Protein AF-A0A6N9U5Z9-F1 (afdb_monomer_lite)

Secondary structure (DSSP, 8-state):
----------PPPPPPP-------------------------------------SSSHHHHHHHHHHHHHHHHHHHHHHHHHS--S--------------------HHHHHHHHHHHHHHHHHHHHHHHHHHHHHHHHGGGGHHHHHHHHHHHHHHHHHHHHHHHHHHH--S-HHHHHHHHHHHHHHHHHHHHHHHHHHHHHHHHHHHHHHHHHHHHHHHHHHHHHHHHHHHHHHHHHHHHHHS-HHHHGGGTTHHHHHHHHHHHHHHHHHHHHHHHHTT-HHHHHHHHHHHHHHHHHHHHHHHHHHHHHHHHHHHHHHHHHHHHHHHHHHHHHHHHT-

Structure (mmCIF, N/CA/C/O backbone):
data_AF-A0A6N9U5Z9-F1
#
_entry.id   AF-A0A6N9U5Z9-F1
#
loop_
_atom_site.group_PDB
_atom_site.id
_atom_site.type_symbol
_atom_site.label_atom_id
_atom_site.label_alt_id
_atom_site.label_comp_id
_atom_site.label_asym_id
_atom_site.label_entity_id
_atom_site.label_seq_id
_atom_site.pdbx_PDB_ins_code
_atom_site.Cartn_x
_atom_site.Cartn_y
_atom_site.Cartn_z
_atom_site.occupancy
_atom_site.B_iso_or_equiv
_atom_site.auth_seq_id
_atom_site.auth_comp_id
_atom_site.auth_asym_id
_atom_site.auth_atom_id
_atom_site.pdbx_PDB_model_num
ATOM 1 N N . MET A 1 1 ? 6.124 -75.218 -9.557 1.00 46.66 1 MET A N 1
ATOM 2 C CA . MET A 1 1 ? 7.128 -74.641 -10.472 1.00 46.66 1 MET A CA 1
ATOM 3 C C . MET A 1 1 ? 6.432 -74.490 -11.809 1.00 46.66 1 MET A C 1
ATOM 5 O O . MET A 1 1 ? 6.328 -75.447 -12.561 1.00 46.66 1 MET A O 1
ATOM 9 N N . THR A 1 2 ? 5.800 -73.334 -11.999 1.00 44.88 2 THR A N 1
ATOM 10 C CA . THR A 1 2 ? 4.863 -73.069 -13.096 1.00 44.88 2 THR A CA 1
ATOM 11 C C . THR A 1 2 ? 4.788 -71.552 -13.257 1.00 44.88 2 THR A C 1
ATOM 13 O O . THR A 1 2 ? 4.477 -70.852 -12.295 1.00 44.88 2 THR A O 1
ATOM 16 N N . ALA A 1 3 ? 5.158 -71.054 -14.439 1.00 52.56 3 ALA A N 1
ATOM 17 C CA . ALA A 1 3 ? 5.064 -69.644 -14.821 1.00 52.56 3 ALA A CA 1
ATOM 18 C C . ALA A 1 3 ? 3.602 -69.160 -14.813 1.00 52.56 3 ALA A C 1
ATOM 20 O O . ALA A 1 3 ? 2.691 -69.989 -14.906 1.00 52.56 3 ALA A O 1
ATOM 21 N N . PRO A 1 4 ? 3.363 -67.835 -14.787 1.00 58.16 4 PRO A N 1
ATOM 22 C CA . PRO A 1 4 ? 2.794 -67.284 -16.020 1.00 58.16 4 PRO A CA 1
ATOM 23 C C . PRO A 1 4 ? 3.145 -65.823 -16.375 1.00 58.16 4 PRO A C 1
ATOM 25 O O . PRO A 1 4 ? 3.312 -64.950 -15.529 1.00 58.16 4 PRO A O 1
ATOM 28 N N . ALA A 1 5 ? 3.086 -65.607 -17.692 1.00 53.03 5 ALA A N 1
ATOM 29 C CA . ALA A 1 5 ? 2.453 -64.492 -18.401 1.00 53.03 5 ALA A CA 1
ATOM 30 C C . ALA A 1 5 ? 3.062 -63.080 -18.310 1.00 53.03 5 ALA A C 1
ATOM 32 O O . ALA A 1 5 ? 2.687 -62.234 -17.499 1.00 53.03 5 ALA A O 1
ATOM 33 N N . SER A 1 6 ? 3.878 -62.804 -19.327 1.00 46.66 6 SER A N 1
ATOM 34 C CA . SER A 1 6 ? 4.106 -61.496 -19.936 1.00 46.66 6 SER A CA 1
ATOM 35 C C . SER A 1 6 ? 2.790 -60.783 -20.281 1.00 46.66 6 SER A C 1
ATOM 37 O O . SER A 1 6 ? 1.993 -61.288 -21.074 1.00 46.66 6 SER A O 1
ATOM 39 N N . ARG A 1 7 ? 2.589 -59.579 -19.734 1.00 55.38 7 ARG A N 1
ATOM 40 C CA . ARG A 1 7 ? 1.611 -58.608 -20.241 1.00 55.38 7 ARG A CA 1
ATOM 41 C C . ARG A 1 7 ? 2.340 -57.454 -20.910 1.00 55.38 7 ARG A C 1
ATOM 43 O O . ARG A 1 7 ? 2.992 -56.644 -20.257 1.00 55.38 7 ARG A O 1
ATOM 50 N N . ASP A 1 8 ? 2.177 -57.447 -22.220 1.00 46.22 8 ASP A N 1
ATOM 51 C CA . ASP A 1 8 ? 2.524 -56.411 -23.173 1.00 46.22 8 ASP A CA 1
ATOM 52 C C . ASP A 1 8 ? 1.788 -55.105 -22.814 1.00 46.22 8 ASP A C 1
ATOM 54 O O . ASP A 1 8 ? 0.556 -55.064 -22.746 1.00 46.22 8 ASP A O 1
ATOM 58 N N . ARG A 1 9 ? 2.542 -54.050 -22.490 1.00 51.47 9 ARG A N 1
ATOM 59 C CA . ARG A 1 9 ? 2.017 -52.703 -22.227 1.00 51.47 9 ARG A CA 1
ATOM 60 C C . ARG A 1 9 ? 2.314 -51.849 -23.452 1.00 51.47 9 ARG A C 1
ATOM 62 O O . ARG A 1 9 ? 3.331 -51.169 -23.528 1.00 51.47 9 ARG A O 1
ATOM 69 N N . SER A 1 10 ? 1.397 -51.888 -24.411 1.00 52.50 10 SER A N 1
ATOM 70 C CA . SER A 1 10 ? 1.378 -50.991 -25.560 1.00 52.50 10 SER A CA 1
ATOM 71 C C . SER A 1 10 ? 1.199 -49.538 -25.101 1.00 52.50 10 SER A C 1
ATOM 73 O O . SER A 1 10 ? 0.130 -49.156 -24.615 1.00 52.50 10 SER A O 1
ATOM 75 N N . CYS A 1 11 ? 2.244 -48.729 -25.274 1.00 41.69 11 CYS A N 1
ATOM 76 C CA . CYS A 1 11 ? 2.203 -47.274 -25.184 1.00 41.69 11 CYS A CA 1
ATOM 77 C C . CYS A 1 11 ? 1.272 -46.705 -26.268 1.00 41.69 11 CYS A C 1
ATOM 79 O O . CYS A 1 11 ? 1.546 -46.841 -27.458 1.00 41.69 11 CYS A O 1
ATOM 81 N N . ARG A 1 12 ? 0.188 -46.033 -25.866 1.00 51.12 12 ARG A N 1
ATOM 82 C CA . ARG A 1 12 ? -0.538 -45.081 -26.722 1.00 51.12 12 ARG A CA 1
ATOM 83 C C . ARG A 1 12 ? -0.105 -43.662 -26.335 1.00 51.12 12 ARG A C 1
ATOM 85 O O . ARG A 1 12 ? -0.169 -43.351 -25.147 1.00 51.12 12 ARG A O 1
ATOM 92 N N . PRO A 1 13 ? 0.309 -42.799 -27.277 1.00 48.59 13 PRO A N 1
ATOM 93 C CA . PRO A 1 13 ? 0.580 -41.401 -26.972 1.00 48.59 13 PRO A CA 1
ATOM 94 C C . PRO A 1 13 ? -0.733 -40.632 -26.768 1.00 48.59 13 PRO A C 1
ATOM 96 O O . PRO A 1 13 ? -1.631 -40.669 -27.610 1.00 48.59 13 PRO A O 1
ATOM 99 N N . SER A 1 14 ? -0.836 -39.938 -25.635 1.00 44.06 14 SER A N 1
ATOM 100 C CA . SER A 1 14 ? -1.903 -38.991 -25.328 1.00 44.06 14 SER A CA 1
ATOM 101 C C . SER A 1 14 ? -1.724 -37.714 -26.147 1.00 44.06 14 SER A C 1
ATOM 103 O O . SER A 1 14 ? -0.709 -37.027 -26.061 1.00 44.06 14 SER A O 1
ATOM 105 N N . THR A 1 15 ? -2.730 -37.387 -26.946 1.00 48.03 15 THR A N 1
ATOM 106 C CA . THR A 1 15 ? -2.863 -36.104 -27.639 1.00 48.03 15 THR A CA 1
ATOM 107 C C . THR A 1 15 ? -3.312 -35.044 -26.623 1.00 48.03 15 THR A C 1
ATOM 109 O O . THR A 1 15 ? -4.360 -35.242 -26.006 1.00 48.03 15 THR A O 1
ATOM 112 N N . PRO A 1 16 ? -2.596 -33.927 -26.407 1.00 44.81 16 PRO A N 1
ATOM 113 C CA . PRO A 1 16 ? -3.146 -32.825 -25.627 1.00 44.81 16 PRO A CA 1
ATOM 114 C C . PRO A 1 16 ? -4.132 -32.022 -26.486 1.00 44.81 16 PRO A C 1
ATOM 116 O O . PRO A 1 16 ? -3.789 -31.496 -27.546 1.00 44.81 16 PRO A O 1
ATOM 119 N N . GLY A 1 17 ? -5.382 -31.962 -26.024 1.00 35.72 17 GLY A N 1
ATOM 120 C CA . GLY A 1 17 ? -6.454 -31.188 -26.635 1.00 35.72 17 GLY A CA 1
ATOM 121 C C . GLY A 1 17 ? -6.167 -29.686 -26.610 1.00 35.72 17 GLY A C 1
ATOM 122 O O . GLY A 1 17 ? -5.897 -29.106 -25.560 1.00 35.72 17 GLY A O 1
ATOM 123 N N . ARG A 1 18 ? -6.267 -29.060 -27.787 1.00 36.62 18 ARG A N 1
ATOM 124 C CA . ARG A 1 18 ? -6.400 -27.609 -27.971 1.00 36.62 18 ARG A CA 1
ATOM 125 C C . ARG A 1 18 ? -7.720 -27.157 -27.344 1.00 36.62 18 ARG A C 1
ATOM 127 O O . ARG A 1 18 ? -8.774 -27.365 -27.938 1.00 36.62 18 ARG A O 1
ATOM 134 N N . PHE A 1 19 ? -7.663 -26.506 -26.188 1.00 36.91 19 PHE A N 1
ATOM 135 C CA . PHE A 1 19 ? -8.755 -25.655 -25.721 1.00 36.91 19 PHE A CA 1
ATOM 136 C C . PHE A 1 19 ? -8.623 -24.287 -26.395 1.00 36.91 19 PHE A C 1
ATOM 138 O O . PHE A 1 19 ? -7.823 -23.446 -25.997 1.00 36.91 19 PHE A O 1
ATOM 145 N N . LEU A 1 20 ? -9.391 -24.099 -27.468 1.00 40.88 20 LEU A N 1
ATOM 146 C CA . LEU A 1 20 ? -9.731 -22.787 -28.005 1.00 40.88 20 LEU A CA 1
ATOM 147 C C . LEU A 1 20 ? -10.846 -22.205 -27.133 1.00 40.88 20 LEU A C 1
ATOM 149 O O . LEU A 1 20 ? -11.992 -22.632 -27.239 1.00 40.88 20 LEU A O 1
ATOM 153 N N . LEU A 1 21 ? -10.513 -21.234 -26.289 1.00 37.53 21 LEU A N 1
ATOM 154 C CA . LEU A 1 21 ? -11.476 -20.309 -25.695 1.00 37.53 21 LEU A CA 1
ATOM 155 C C . LEU A 1 21 ? -10.914 -18.895 -25.847 1.00 37.53 21 LEU A C 1
ATOM 157 O O . LEU A 1 21 ? -10.238 -18.376 -24.968 1.00 37.53 21 LEU A O 1
ATOM 161 N N . ALA A 1 22 ? -11.175 -18.302 -27.007 1.00 36.25 22 ALA A N 1
ATOM 162 C CA . ALA A 1 22 ? -11.091 -16.866 -27.221 1.00 36.25 22 ALA A CA 1
ATOM 163 C C . ALA A 1 22 ? -12.434 -16.440 -27.819 1.00 36.25 22 ALA A C 1
ATOM 165 O O . ALA A 1 22 ? -12.701 -16.643 -29.001 1.00 36.25 22 ALA A O 1
ATOM 166 N N . GLY A 1 23 ? -13.305 -15.928 -26.956 1.00 33.38 23 GLY A N 1
ATOM 167 C CA . GLY A 1 23 ? -14.536 -15.239 -27.315 1.00 33.38 23 GLY A CA 1
ATOM 168 C C . GLY A 1 23 ? -14.696 -14.056 -26.356 1.00 33.38 23 GLY A C 1
ATOM 169 O O . GLY A 1 23 ? -14.460 -14.239 -25.160 1.00 33.38 23 GLY A O 1
ATOM 170 N N . PRO A 1 24 ? -15.025 -12.851 -26.848 1.00 38.78 24 PRO A N 1
ATOM 171 C CA . PRO A 1 24 ? -15.070 -11.646 -26.032 1.00 38.78 24 PRO A CA 1
ATOM 172 C C . PRO A 1 24 ? -16.269 -11.721 -25.085 1.00 38.78 24 PRO A C 1
ATOM 174 O O . PRO A 1 24 ? -17.413 -11.847 -25.523 1.00 38.78 24 PRO A O 1
ATOM 177 N N . VAL A 1 25 ? -16.018 -11.654 -23.778 1.00 41.53 25 VAL A N 1
ATOM 178 C CA . VAL A 1 25 ? -17.091 -11.484 -22.796 1.00 41.53 25 VAL A CA 1
ATOM 179 C C . VAL A 1 25 ? -17.522 -10.024 -22.876 1.00 41.53 25 VAL A C 1
ATOM 181 O O . VAL A 1 25 ? -16.798 -9.124 -22.464 1.00 41.53 25 VAL A O 1
ATOM 184 N N . ALA A 1 26 ? -18.679 -9.790 -23.489 1.00 43.56 26 ALA A N 1
ATOM 185 C CA . ALA A 1 26 ? -19.322 -8.488 -23.547 1.00 43.56 26 ALA A CA 1
ATOM 186 C C . ALA A 1 26 ? -19.671 -8.025 -22.121 1.00 43.56 26 ALA A C 1
ATOM 188 O O . ALA A 1 26 ? -20.564 -8.576 -21.476 1.00 43.56 26 ALA A O 1
ATOM 189 N N . TRP A 1 27 ? -18.950 -7.019 -21.628 1.00 42.25 27 TRP A N 1
ATOM 190 C CA . TRP A 1 27 ? -19.201 -6.379 -20.341 1.00 42.25 27 TRP A CA 1
ATOM 191 C C . TRP A 1 27 ? -20.375 -5.405 -20.482 1.00 42.25 27 TRP A C 1
ATOM 193 O O . TRP A 1 27 ? -20.253 -4.341 -21.086 1.00 42.25 27 TRP A O 1
ATOM 203 N N . TYR A 1 28 ? -21.537 -5.786 -19.952 1.00 40.78 28 TYR A N 1
ATOM 204 C CA . TYR A 1 28 ? -22.678 -4.884 -19.824 1.00 40.78 28 TYR A CA 1
ATOM 205 C C . TYR A 1 28 ? -22.334 -3.728 -18.878 1.00 40.78 28 TYR A C 1
ATOM 207 O O . TYR A 1 28 ? -21.859 -3.941 -17.762 1.00 40.78 28 TYR A O 1
ATOM 215 N N . GLY A 1 29 ? -22.608 -2.505 -19.335 1.00 43.00 29 GLY A N 1
ATOM 216 C CA . GLY A 1 29 ? -22.463 -1.287 -18.552 1.00 43.00 29 GLY A CA 1
ATOM 217 C C . GLY A 1 29 ? -23.351 -1.304 -17.310 1.00 43.00 29 GLY A C 1
ATOM 218 O O . GLY A 1 29 ? -24.564 -1.495 -17.401 1.00 43.00 29 GLY A O 1
ATOM 219 N N . LEU A 1 30 ? -22.744 -1.066 -16.149 1.00 45.72 30 LEU A N 1
ATOM 220 C CA . LEU A 1 30 ? -23.475 -0.776 -14.926 1.00 45.72 30 LEU A CA 1
ATOM 221 C C . LEU A 1 30 ? -23.651 0.744 -14.829 1.00 45.72 30 LEU A C 1
ATOM 223 O O . LEU A 1 30 ? -22.734 1.473 -14.455 1.00 45.72 30 LEU A O 1
ATOM 227 N N . ALA A 1 31 ? -24.833 1.224 -15.210 1.00 38.38 31 ALA A N 1
ATOM 228 C CA . ALA A 1 31 ? -25.226 2.609 -15.000 1.00 38.38 31 ALA A CA 1
ATOM 229 C C . ALA A 1 31 ? -25.470 2.843 -13.501 1.00 38.38 31 ALA A C 1
ATOM 231 O O . ALA A 1 31 ? -26.441 2.344 -12.934 1.00 38.38 31 ALA A O 1
ATOM 232 N N . LEU A 1 32 ? -24.598 3.618 -12.854 1.00 39.94 32 LEU A N 1
ATOM 233 C CA . LEU A 1 32 ? -24.909 4.253 -11.575 1.00 39.94 32 LEU A CA 1
ATOM 234 C C . LEU A 1 32 ? -25.956 5.341 -11.841 1.00 39.94 32 LEU A C 1
ATOM 236 O O . LEU A 1 32 ? -25.641 6.425 -12.322 1.00 39.94 32 LEU A O 1
ATOM 240 N N . SER A 1 33 ? -27.221 5.030 -11.571 1.00 35.19 33 SER A N 1
ATOM 241 C CA . SER A 1 33 ? -28.320 5.991 -11.617 1.00 35.19 33 SER A CA 1
ATOM 242 C C . SER A 1 33 ? -28.212 6.969 -10.443 1.00 35.19 33 SER A C 1
ATOM 244 O O . SER A 1 33 ? -28.506 6.610 -9.303 1.00 35.19 33 SER A O 1
ATOM 246 N N . THR A 1 34 ? -27.810 8.210 -10.715 1.00 37.50 34 THR A N 1
ATOM 247 C CA . THR A 1 34 ? -27.875 9.334 -9.774 1.00 37.50 34 THR A CA 1
ATOM 248 C C . THR A 1 34 ? -29.282 9.934 -9.779 1.00 37.50 34 THR A C 1
ATOM 250 O O . THR A 1 34 ? -29.652 10.704 -10.662 1.00 37.50 34 THR A O 1
ATOM 253 N N . ALA A 1 35 ? -30.097 9.594 -8.781 1.00 34.03 35 ALA A N 1
ATOM 254 C CA . ALA A 1 35 ? -31.345 10.306 -8.520 1.00 34.03 35 ALA A CA 1
ATOM 255 C C . ALA A 1 35 ? -31.051 11.533 -7.638 1.00 34.03 35 ALA A C 1
ATOM 257 O O . ALA A 1 35 ? -30.969 11.421 -6.419 1.00 34.03 35 ALA A O 1
ATOM 258 N N . TYR A 1 36 ? -30.872 12.705 -8.255 1.00 35.44 36 TYR A N 1
ATOM 259 C CA . TYR A 1 36 ? -30.846 13.994 -7.557 1.00 35.44 36 TYR A CA 1
ATOM 260 C C . TYR A 1 36 ? -32.228 14.649 -7.686 1.00 35.44 36 TYR A C 1
ATOM 262 O O . TYR A 1 36 ? -32.632 15.051 -8.776 1.00 35.44 36 TYR A O 1
ATOM 270 N N . GLY A 1 37 ? -32.972 14.725 -6.582 1.00 31.75 37 GLY A N 1
ATOM 271 C CA . GLY A 1 37 ? -34.275 15.385 -6.501 1.00 31.75 37 GLY A CA 1
ATOM 272 C C . GLY A 1 37 ? -34.279 16.412 -5.375 1.00 31.75 37 GLY A C 1
ATOM 273 O O . GLY A 1 37 ? -34.344 16.051 -4.206 1.00 31.75 37 GLY A O 1
ATOM 274 N N . ALA A 1 38 ? -34.198 17.691 -5.735 1.00 35.47 38 ALA A N 1
ATOM 275 C CA . ALA A 1 38 ? -34.237 18.824 -4.818 1.00 35.47 38 ALA A CA 1
ATOM 276 C C . ALA A 1 38 ? -35.663 19.136 -4.322 1.00 35.47 38 ALA A C 1
ATOM 278 O O . AL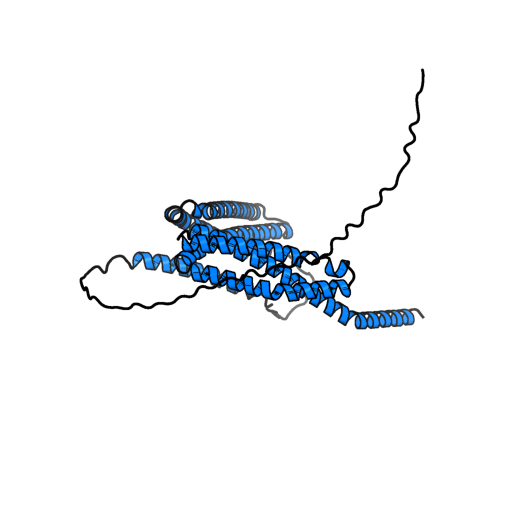A A 1 38 ? -36.598 19.165 -5.126 1.00 35.47 38 ALA A O 1
ATOM 279 N N . ARG A 1 39 ? -35.812 19.531 -3.046 1.00 28.84 39 ARG A N 1
ATOM 280 C CA . ARG A 1 39 ? -36.745 20.610 -2.669 1.00 28.84 39 ARG A CA 1
ATOM 281 C C . ARG A 1 39 ? -36.382 21.284 -1.342 1.00 28.84 39 ARG A C 1
ATOM 283 O O . ARG A 1 39 ? -36.054 20.627 -0.363 1.00 28.84 39 ARG A O 1
ATOM 290 N N . ALA A 1 40 ? -36.468 22.610 -1.382 1.00 34.94 40 ALA A N 1
ATOM 291 C CA . ALA A 1 40 ? -36.202 23.583 -0.333 1.00 34.94 40 ALA A CA 1
ATOM 292 C C . ALA A 1 40 ? -37.282 23.649 0.762 1.00 34.94 40 ALA A C 1
ATOM 294 O O . ALA A 1 40 ? -38.452 23.358 0.503 1.00 34.94 40 ALA A O 1
ATOM 295 N N . GLY A 1 41 ? -36.884 24.155 1.932 1.00 29.83 41 GLY A N 1
ATOM 296 C CA . GLY A 1 41 ? -37.766 24.645 2.990 1.00 29.83 41 GLY A CA 1
ATOM 297 C C . GLY A 1 41 ? -36.970 25.320 4.112 1.00 29.83 41 GLY A C 1
ATOM 298 O O . GLY A 1 41 ? -36.427 24.635 4.968 1.00 29.83 41 GLY A O 1
ATOM 299 N N . ASP A 1 42 ? -36.898 26.651 4.072 1.00 34.19 42 ASP A N 1
ATOM 300 C CA . ASP A 1 42 ? -36.570 27.534 5.205 1.00 34.19 42 ASP A CA 1
ATOM 301 C C . ASP A 1 42 ? -37.835 27.688 6.084 1.00 34.19 42 ASP A C 1
ATOM 303 O O . ASP A 1 42 ? -38.943 27.648 5.526 1.00 34.19 42 ASP A O 1
ATOM 307 N N . PRO A 1 43 ? -37.731 27.784 7.426 1.00 37.41 43 PRO A N 1
ATOM 308 C CA . PRO A 1 43 ? -37.709 29.116 8.055 1.00 37.41 43 PRO A CA 1
ATOM 309 C C . PRO A 1 43 ? -36.854 29.218 9.347 1.00 37.41 43 PRO A C 1
ATOM 311 O O . PRO A 1 43 ? -36.832 28.307 10.175 1.00 37.41 43 PRO A O 1
ATOM 314 N N . GLY A 1 44 ? -36.230 30.378 9.590 1.00 29.56 44 GLY A N 1
ATOM 315 C CA . GLY A 1 44 ? -35.752 30.800 10.927 1.00 29.56 44 GLY A CA 1
ATOM 316 C C . GLY A 1 44 ? -36.850 31.463 11.787 1.00 29.56 44 GLY A C 1
ATOM 317 O O . GLY A 1 44 ? -38.020 31.436 11.404 1.00 29.56 44 GLY A O 1
ATOM 318 N N . PRO A 1 45 ? -36.510 32.208 12.862 1.00 49.94 45 PRO A N 1
ATOM 319 C CA . PRO A 1 45 ? -35.547 31.947 13.939 1.00 49.94 45 PRO A CA 1
ATOM 320 C C . PRO A 1 45 ? -36.249 31.922 15.327 1.00 49.94 45 PRO A C 1
ATOM 322 O O . PRO A 1 45 ? -37.376 32.393 15.472 1.00 49.94 45 PRO A O 1
ATOM 325 N N . ALA A 1 46 ? -35.580 31.432 16.378 1.00 33.72 46 ALA A N 1
ATOM 326 C CA . ALA A 1 46 ? -36.020 31.648 17.761 1.00 33.72 46 ALA A CA 1
ATOM 327 C C . ALA A 1 46 ? -34.823 31.861 18.697 1.00 33.72 46 ALA A C 1
ATOM 329 O O . ALA A 1 46 ? -33.980 30.979 18.865 1.00 33.72 46 ALA A O 1
ATOM 330 N N . ASP A 1 47 ? -34.786 33.054 19.289 1.00 34.97 47 ASP A N 1
ATOM 331 C CA . ASP A 1 47 ? -33.893 33.464 20.367 1.00 34.97 47 ASP A CA 1
ATOM 332 C C . ASP A 1 47 ? -34.218 32.739 21.681 1.00 34.97 47 ASP A C 1
ATOM 334 O O . ASP A 1 47 ? -35.380 32.539 22.039 1.00 34.97 47 ASP A O 1
ATOM 338 N N . GLY A 1 48 ? -33.171 32.425 22.444 1.00 30.73 48 GLY A N 1
ATOM 339 C CA . GLY A 1 48 ? -33.263 31.870 23.792 1.00 30.73 48 GLY A CA 1
ATOM 340 C C . GLY A 1 48 ? -31.945 32.015 24.548 1.00 30.73 48 GLY A C 1
ATOM 341 O O . GLY A 1 48 ? -31.147 31.087 24.612 1.00 30.73 48 GLY A O 1
ATOM 342 N N . SER A 1 49 ? -31.715 33.203 25.106 1.00 30.44 49 SER A N 1
ATOM 343 C CA . SER A 1 49 ? -30.625 33.528 26.036 1.00 30.44 49 SER A CA 1
ATOM 344 C C . SER A 1 49 ? -30.962 33.080 27.461 1.00 30.44 49 SER A C 1
ATOM 346 O O . SER A 1 49 ? -31.953 33.576 27.986 1.00 30.44 49 SER A O 1
ATOM 348 N N . VAL A 1 50 ? -30.107 32.254 28.086 1.00 29.16 50 VAL A N 1
ATOM 349 C CA . VAL A 1 50 ? -29.672 32.208 29.516 1.00 29.16 50 VAL A CA 1
ATOM 350 C C . VAL A 1 50 ? -28.843 30.918 29.704 1.00 29.16 50 VAL A C 1
ATOM 352 O O . VAL A 1 50 ? -29.250 29.876 29.218 1.00 29.16 50 VAL A O 1
ATOM 355 N N . GLY A 1 51 ? -27.697 30.811 30.376 1.00 25.72 51 GLY A N 1
ATOM 356 C CA . GLY A 1 51 ? -26.834 31.705 31.139 1.00 25.72 51 GLY A CA 1
ATOM 357 C C . GLY A 1 51 ? -25.842 30.828 31.940 1.00 25.72 51 GLY A C 1
ATOM 358 O O . GLY A 1 51 ? -26.257 29.822 32.500 1.00 25.72 51 GLY A O 1
ATOM 359 N N . GLY A 1 52 ? -24.558 31.211 31.987 1.00 30.11 52 GLY A N 1
ATOM 360 C CA . GLY A 1 52 ? -23.604 30.892 33.069 1.00 30.11 52 GLY A CA 1
ATOM 361 C C . GLY A 1 52 ? -23.047 29.463 33.190 1.00 30.11 52 GLY A C 1
ATOM 362 O O . GLY A 1 52 ? -23.708 28.573 33.710 1.00 30.11 52 GLY A O 1
ATOM 363 N N . GLY A 1 53 ? -21.767 29.282 32.843 1.00 30.89 53 GLY A N 1
ATOM 364 C CA . GLY A 1 53 ? -21.012 28.067 33.173 1.00 30.89 53 GLY A CA 1
ATOM 365 C C . GLY A 1 53 ? -19.652 27.964 32.483 1.00 30.89 53 GLY A C 1
ATOM 366 O O . GLY A 1 53 ? -19.355 26.957 31.850 1.00 30.89 53 GLY A O 1
ATOM 367 N N . THR A 1 54 ? -18.832 29.015 32.538 1.00 39.84 54 THR A N 1
ATOM 368 C CA . THR A 1 54 ? -17.432 28.969 32.095 1.00 39.84 54 THR A CA 1
ATOM 369 C C . THR A 1 54 ? -16.581 28.290 33.161 1.00 39.84 54 THR A C 1
ATOM 371 O O . THR A 1 54 ? -15.885 28.973 33.889 1.00 39.84 54 THR A O 1
ATOM 374 N N . ASP A 1 55 ? -16.670 26.970 33.274 1.00 43.53 55 ASP A N 1
ATOM 375 C CA . ASP A 1 55 ? -15.696 26.132 33.977 1.00 43.53 55 ASP A CA 1
ATOM 376 C C . ASP A 1 55 ? -15.878 24.698 33.461 1.00 43.53 55 ASP A C 1
ATOM 378 O O . ASP A 1 55 ? -16.979 24.161 33.537 1.00 43.53 55 ASP A O 1
ATOM 382 N N . SER A 1 56 ? -14.807 24.065 32.958 1.00 49.88 56 SER A N 1
ATOM 383 C CA . SER A 1 56 ? -14.713 22.635 32.548 1.00 49.88 56 SER A CA 1
ATOM 384 C C . SER A 1 56 ? -14.645 22.279 31.049 1.00 49.88 56 SER A C 1
ATOM 386 O O . SER A 1 56 ? -14.943 21.146 30.684 1.00 49.88 56 SER A O 1
ATOM 388 N N . LEU A 1 57 ? -14.164 23.165 30.167 1.00 44.00 57 LEU A N 1
ATOM 389 C CA . LEU A 1 57 ? -13.775 22.767 28.791 1.00 44.00 57 LEU A CA 1
ATOM 390 C C . LEU A 1 57 ? -12.304 23.035 28.433 1.00 44.00 57 LEU A C 1
ATOM 392 O O . LEU A 1 57 ? -11.820 22.526 27.426 1.00 44.00 57 LEU A O 1
ATOM 396 N N . ALA A 1 58 ? -11.555 23.749 29.280 1.00 41.94 58 ALA A N 1
ATOM 397 C CA . ALA A 1 58 ? -10.136 24.027 29.036 1.00 41.94 58 ALA A CA 1
ATOM 398 C C . ALA A 1 58 ? -9.232 22.786 29.203 1.00 41.94 58 ALA A C 1
ATOM 400 O O . ALA A 1 58 ? -8.212 22.667 28.530 1.00 41.94 58 ALA A O 1
ATOM 401 N N . VAL A 1 59 ? -9.619 21.837 30.062 1.00 41.78 59 VAL A N 1
ATOM 402 C CA . VAL A 1 59 ? -8.819 20.643 30.384 1.00 41.78 59 VAL A CA 1
ATOM 403 C C . VAL A 1 59 ? -8.873 19.553 29.293 1.00 41.78 59 VAL A C 1
ATOM 405 O O . VAL A 1 59 ? -7.803 19.084 28.906 1.00 41.78 59 VAL A O 1
ATOM 408 N N . PRO A 1 60 ? -10.033 19.171 28.711 1.00 44.41 60 PRO A N 1
ATOM 409 C CA . PRO A 1 60 ? -10.048 18.161 27.645 1.00 44.41 60 PRO A CA 1
ATOM 410 C C . PRO A 1 60 ? -9.447 18.666 26.322 1.00 44.41 60 PRO A C 1
ATOM 412 O O . PRO A 1 60 ? -8.831 17.891 25.593 1.00 44.41 60 PRO A O 1
ATOM 415 N N . LEU A 1 61 ? -9.548 19.967 26.022 1.00 44.88 61 LEU A N 1
ATOM 416 C CA . LEU A 1 61 ? -8.962 20.557 24.810 1.00 44.88 61 LEU A CA 1
ATOM 417 C C . LEU A 1 61 ? -7.429 20.621 24.856 1.00 44.88 61 LEU A C 1
ATOM 419 O O . LEU A 1 61 ? -6.784 20.428 23.827 1.00 44.88 61 LEU A O 1
ATOM 423 N N . ALA A 1 62 ? -6.837 20.834 26.035 1.00 43.03 62 ALA A N 1
ATOM 424 C CA . ALA A 1 62 ? -5.385 20.860 26.195 1.00 43.03 62 ALA A CA 1
ATOM 425 C C . ALA A 1 62 ? -4.749 19.477 25.965 1.00 43.03 62 ALA A C 1
ATOM 427 O O . ALA A 1 62 ? -3.709 19.385 25.319 1.00 43.03 62 ALA A O 1
ATOM 428 N N . VAL A 1 63 ? -5.395 18.397 26.420 1.00 50.91 63 VAL A N 1
ATOM 429 C CA . VAL A 1 63 ? -4.896 17.023 26.223 1.00 50.91 63 VAL A CA 1
ATOM 430 C C . VAL A 1 63 ? -4.981 16.615 24.751 1.00 50.91 63 VAL A C 1
ATOM 432 O O . VAL A 1 63 ? -4.003 16.122 24.194 1.00 50.91 63 VAL A O 1
ATOM 435 N N . VAL A 1 64 ? -6.100 16.909 24.081 1.00 53.38 64 VAL A N 1
ATOM 436 C CA . VAL A 1 64 ? -6.253 16.644 22.640 1.00 53.38 64 VAL A CA 1
ATOM 437 C C . VAL A 1 64 ? -5.251 17.460 21.815 1.00 53.38 64 VAL A C 1
ATOM 439 O O . VAL A 1 64 ? -4.661 16.932 20.876 1.00 53.38 64 VAL A O 1
ATOM 442 N N . ALA A 1 65 ? -4.983 18.716 22.184 1.00 47.81 65 ALA A N 1
ATOM 443 C CA . ALA A 1 65 ? -3.983 19.540 21.506 1.00 47.81 65 ALA A CA 1
ATOM 444 C C . ALA A 1 65 ? -2.552 18.997 21.665 1.00 47.81 65 ALA A C 1
ATOM 446 O O . ALA A 1 65 ? -1.777 19.051 20.712 1.00 47.81 65 ALA A O 1
ATOM 447 N N . VAL A 1 66 ? -2.203 18.440 22.831 1.00 49.94 66 VAL A N 1
ATOM 448 C CA . VAL A 1 66 ? -0.886 17.824 23.069 1.00 49.94 66 VAL A CA 1
ATOM 449 C C . VAL A 1 66 ? -0.734 16.530 22.270 1.00 49.94 66 VAL A C 1
ATOM 451 O O . VAL A 1 66 ? 0.278 16.363 21.592 1.00 49.94 66 VAL A O 1
ATOM 454 N N . VAL A 1 67 ? -1.748 15.660 22.259 1.00 56.03 67 VAL A N 1
ATOM 455 C CA . VAL A 1 67 ? -1.731 14.414 21.470 1.00 56.03 67 VAL A CA 1
ATOM 456 C C . VAL A 1 67 ? -1.628 14.718 19.971 1.00 56.03 67 VAL A C 1
ATOM 458 O O . VAL A 1 67 ? -0.784 14.152 19.278 1.00 56.03 67 VAL A O 1
ATOM 461 N N . LEU A 1 68 ? -2.397 15.692 19.472 1.00 52.72 68 LEU A N 1
ATOM 462 C CA . LEU A 1 68 ? -2.319 16.125 18.073 1.00 52.72 68 LEU A CA 1
ATOM 463 C C . LEU A 1 68 ? -0.975 16.785 17.732 1.00 52.72 68 LEU A C 1
ATOM 465 O O . LEU A 1 68 ? -0.468 16.590 16.628 1.00 52.72 68 LEU A O 1
ATOM 469 N N . ALA A 1 69 ? -0.364 17.529 18.657 1.00 50.03 69 ALA A N 1
ATOM 470 C CA . ALA A 1 69 ? 0.954 18.126 18.452 1.00 50.03 69 ALA A CA 1
ATOM 471 C C . ALA A 1 69 ? 2.067 17.068 18.400 1.00 50.03 69 ALA A C 1
ATOM 473 O O . ALA A 1 69 ? 2.965 17.174 17.565 1.00 50.03 69 ALA A O 1
ATOM 474 N N . VAL A 1 70 ? 1.992 16.029 19.237 1.00 57.00 70 VAL A N 1
ATOM 475 C CA . VAL A 1 70 ? 2.949 14.912 19.238 1.00 57.00 70 VAL A CA 1
ATOM 476 C C . VAL A 1 70 ? 2.785 14.061 17.977 1.00 57.00 70 VAL A C 1
ATOM 478 O O . VAL A 1 70 ? 3.777 13.805 17.297 1.00 57.00 70 VAL A O 1
ATOM 481 N N . ALA A 1 71 ? 1.553 13.725 17.586 1.00 54.47 71 ALA A N 1
ATOM 482 C CA . ALA A 1 71 ? 1.269 13.004 16.343 1.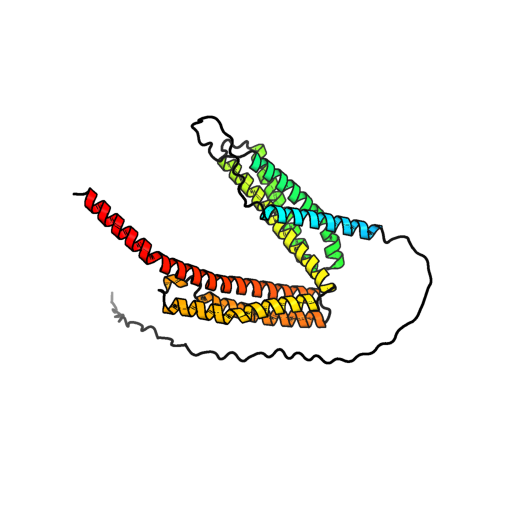00 54.47 71 ALA A CA 1
ATOM 483 C C . ALA A 1 71 ? 1.696 13.799 15.091 1.00 54.47 71 ALA A C 1
ATOM 485 O O . ALA A 1 71 ? 2.304 13.259 14.164 1.00 54.47 71 ALA A O 1
ATOM 486 N N . ALA A 1 72 ? 1.460 15.115 15.071 1.00 58.41 72 ALA A N 1
ATOM 487 C CA . ALA A 1 72 ? 1.945 15.985 14.003 1.00 58.41 72 ALA A CA 1
ATOM 488 C C . ALA A 1 72 ? 3.480 16.075 13.987 1.00 58.41 72 ALA A C 1
ATOM 490 O O . ALA A 1 72 ? 4.083 16.126 12.913 1.00 58.41 72 ALA A O 1
ATOM 491 N N . PHE A 1 73 ? 4.132 16.061 15.153 1.00 62.28 73 PHE A N 1
ATOM 492 C CA . PHE A 1 73 ? 5.588 16.091 15.279 1.00 62.28 73 PHE A CA 1
ATOM 493 C C . PHE A 1 73 ? 6.239 14.787 14.793 1.00 62.28 73 PHE A C 1
ATOM 495 O O . PHE A 1 73 ? 7.207 14.837 14.026 1.00 62.28 73 PHE A O 1
ATOM 502 N N . THR A 1 74 ? 5.689 13.623 15.150 1.00 58.44 74 THR A N 1
ATOM 503 C CA . THR A 1 74 ? 6.180 12.311 14.692 1.00 58.44 74 THR A CA 1
ATOM 504 C C . THR A 1 74 ? 5.944 12.120 13.191 1.00 58.44 74 THR A C 1
ATOM 506 O O . THR A 1 74 ? 6.868 11.731 12.467 1.00 58.44 74 THR A O 1
ATOM 509 N N . TRP A 1 75 ? 4.776 12.520 12.673 1.00 71.50 75 TRP A N 1
ATOM 510 C CA . TRP A 1 75 ? 4.477 12.511 11.238 1.00 71.50 75 TRP A CA 1
ATOM 511 C C . TRP A 1 75 ? 5.363 13.482 10.440 1.00 71.50 75 TRP A C 1
ATOM 513 O O . TRP A 1 75 ? 5.932 13.113 9.407 1.00 71.50 75 TRP A O 1
ATOM 523 N N . ALA A 1 76 ? 5.573 14.709 10.931 1.00 63.91 76 ALA A N 1
ATOM 524 C CA . ALA A 1 76 ? 6.472 15.676 10.301 1.00 63.91 76 ALA A CA 1
ATOM 525 C C . ALA A 1 76 ? 7.929 15.182 10.292 1.00 63.91 76 ALA A C 1
ATOM 527 O O . ALA A 1 76 ? 8.650 15.393 9.311 1.00 63.91 76 ALA A O 1
ATOM 528 N N . ARG A 1 77 ? 8.365 14.471 11.340 1.00 57.84 77 ARG A N 1
ATOM 529 C CA . ARG A 1 77 ? 9.691 13.838 11.402 1.00 57.84 77 ARG A CA 1
ATOM 530 C C . ARG A 1 77 ? 9.809 12.682 10.406 1.00 57.84 77 ARG A C 1
ATOM 532 O O . ARG A 1 77 ? 10.832 12.578 9.727 1.00 57.84 77 ARG A O 1
ATOM 539 N N . ARG A 1 78 ? 8.752 11.878 10.233 1.00 54.69 78 ARG A N 1
ATOM 540 C CA . ARG A 1 78 ? 8.662 10.818 9.211 1.00 54.69 78 ARG A CA 1
ATOM 541 C C . ARG A 1 78 ? 8.737 11.391 7.794 1.00 54.69 78 ARG A C 1
ATOM 543 O O . ARG A 1 78 ? 9.508 10.893 6.976 1.00 54.69 78 ARG A O 1
ATOM 550 N N . ARG A 1 79 ? 8.042 12.501 7.524 1.00 48.81 79 ARG A N 1
ATOM 551 C CA . ARG A 1 79 ? 8.090 13.181 6.220 1.00 48.81 79 ARG A CA 1
ATOM 552 C C . ARG A 1 79 ? 9.489 13.722 5.917 1.00 48.81 79 ARG A C 1
ATOM 554 O O . ARG A 1 79 ? 10.001 13.491 4.825 1.00 48.81 79 ARG A O 1
ATOM 561 N N . ARG A 1 80 ? 10.165 14.325 6.904 1.00 48.94 80 ARG A N 1
ATOM 562 C CA . ARG A 1 80 ? 11.558 14.804 6.768 1.00 48.94 80 ARG A CA 1
ATOM 563 C C . ARG A 1 80 ? 12.584 13.682 6.542 1.00 48.94 80 ARG A C 1
ATOM 565 O O . ARG A 1 80 ? 13.608 13.937 5.913 1.00 48.94 80 ARG A O 1
ATOM 572 N N . ARG A 1 81 ? 12.305 12.447 6.984 1.00 49.44 81 ARG A N 1
ATOM 573 C CA . ARG A 1 81 ? 13.146 11.259 6.718 1.00 49.44 81 ARG A CA 1
ATOM 574 C C . ARG A 1 81 ? 12.945 10.669 5.313 1.00 49.44 81 ARG A C 1
ATOM 576 O O . ARG A 1 81 ? 13.807 9.939 4.841 1.00 49.44 81 ARG A O 1
ATOM 583 N N . THR A 1 82 ? 11.853 11.003 4.617 1.00 42.00 82 THR A N 1
ATOM 584 C CA . THR A 1 82 ? 11.614 10.554 3.227 1.00 42.00 82 THR A CA 1
ATOM 585 C C . THR A 1 82 ? 12.174 11.501 2.161 1.00 42.00 82 THR A C 1
ATOM 587 O O . THR A 1 82 ? 12.401 11.074 1.032 1.00 42.00 82 THR A O 1
ATOM 590 N N . THR A 1 83 ? 12.470 12.757 2.518 1.00 40.28 83 THR A N 1
ATOM 591 C CA . THR A 1 83 ? 13.045 13.779 1.617 1.00 40.28 83 THR A CA 1
ATOM 592 C C . THR A 1 83 ? 14.562 13.938 1.716 1.00 40.28 83 THR A C 1
ATOM 594 O O . THR A 1 83 ? 15.140 14.717 0.968 1.00 40.28 83 THR A O 1
ATOM 597 N N . THR A 1 84 ? 15.244 13.182 2.578 1.00 38.75 84 THR A N 1
ATOM 598 C CA . THR A 1 84 ? 16.716 13.093 2.596 1.00 38.75 84 THR A CA 1
ATOM 599 C C . THR A 1 84 ? 17.186 11.836 1.866 1.00 38.75 84 THR A C 1
ATOM 601 O O . THR A 1 84 ? 17.855 10.964 2.406 1.00 38.75 84 THR A O 1
ATOM 604 N N . ARG A 1 85 ? 16.837 11.764 0.578 1.00 42.84 85 ARG A N 1
ATOM 605 C CA . ARG A 1 85 ? 17.608 11.015 -0.420 1.00 42.84 85 ARG A CA 1
ATOM 606 C C . ARG A 1 85 ? 18.195 12.011 -1.422 1.00 42.84 85 ARG A C 1
ATOM 608 O O . ARG A 1 85 ? 17.984 11.906 -2.619 1.00 42.84 85 ARG A O 1
ATOM 615 N N . THR A 1 86 ? 18.912 12.993 -0.883 1.00 35.72 86 THR A N 1
ATOM 616 C CA . THR A 1 86 ? 19.848 13.831 -1.629 1.00 35.72 86 THR A CA 1
ATOM 617 C C . THR A 1 86 ? 21.162 13.761 -0.876 1.00 35.72 86 THR A C 1
ATOM 619 O O . THR A 1 86 ? 21.274 14.210 0.262 1.00 35.72 86 THR A O 1
ATOM 622 N N . THR A 1 87 ? 22.121 13.098 -1.501 1.00 37.09 87 THR A N 1
ATOM 623 C CA . THR A 1 87 ? 23.516 12.955 -1.100 1.00 37.09 87 THR A CA 1
ATOM 624 C C . THR A 1 87 ? 24.107 14.316 -0.715 1.00 37.09 87 THR A C 1
ATOM 626 O O . THR A 1 87 ? 24.140 15.199 -1.573 1.00 37.09 87 THR A O 1
ATOM 629 N N . PRO A 1 88 ? 24.636 14.532 0.503 1.00 37.69 88 PRO A N 1
ATOM 630 C CA . PRO A 1 88 ? 25.635 15.565 0.682 1.00 37.69 88 PRO A CA 1
ATOM 631 C C . PRO A 1 88 ? 26.978 14.949 0.286 1.00 37.69 88 PRO A C 1
ATOM 633 O O . PRO A 1 88 ? 27.559 14.150 1.019 1.00 37.69 88 PRO A O 1
ATOM 636 N N . ALA A 1 89 ? 27.463 15.301 -0.904 1.00 38.78 89 ALA A N 1
ATOM 637 C CA . ALA A 1 89 ? 28.882 15.192 -1.201 1.00 38.78 89 ALA A CA 1
ATOM 638 C C . ALA A 1 89 ? 29.615 16.163 -0.263 1.00 38.78 89 ALA A C 1
ATOM 640 O O . ALA A 1 89 ? 29.639 17.368 -0.499 1.00 38.78 89 ALA A O 1
ATOM 641 N N . VAL A 1 90 ? 30.162 15.648 0.838 1.00 37.38 90 VAL A N 1
ATOM 642 C CA . VAL A 1 90 ? 31.131 16.384 1.652 1.00 37.38 90 VAL A CA 1
ATOM 643 C C . VAL A 1 90 ? 32.508 16.092 1.074 1.00 37.38 90 VAL A C 1
ATOM 645 O O . VAL A 1 90 ? 33.108 15.051 1.327 1.00 37.38 90 VAL A O 1
ATOM 648 N N . THR A 1 91 ? 33.000 17.024 0.264 1.00 40.09 91 THR A N 1
ATOM 649 C CA . THR A 1 91 ? 34.419 17.147 -0.061 1.00 40.09 91 THR A CA 1
ATOM 650 C C . THR A 1 91 ? 35.153 17.695 1.161 1.00 40.09 91 THR A C 1
ATOM 652 O O . THR A 1 91 ? 35.028 18.879 1.472 1.00 40.09 91 THR A O 1
ATOM 655 N N . VAL A 1 92 ? 35.939 16.854 1.833 1.00 34.16 92 VAL A N 1
ATOM 656 C CA . VAL A 1 92 ? 37.039 17.302 2.699 1.00 34.16 92 VAL A CA 1
ATOM 657 C C . VAL A 1 92 ? 38.346 16.871 2.044 1.00 34.16 92 VAL A C 1
ATOM 659 O O . VAL A 1 92 ? 38.523 15.721 1.651 1.00 34.16 92 VAL A O 1
ATOM 662 N N . TRP A 1 93 ? 39.226 17.850 1.869 1.00 36.38 93 TRP A N 1
ATOM 663 C CA . TRP A 1 93 ? 40.516 17.765 1.197 1.00 36.38 93 TRP A CA 1
ATOM 664 C C . TRP A 1 93 ? 41.604 17.401 2.223 1.00 36.38 93 TRP A C 1
ATOM 666 O O . TRP A 1 93 ? 41.702 18.079 3.245 1.00 36.38 93 TRP A O 1
ATOM 676 N N . GLY A 1 94 ? 42.441 16.393 1.937 1.00 32.91 94 GLY A N 1
ATOM 677 C CA . GLY A 1 94 ? 43.771 16.243 2.555 1.00 32.91 94 GLY A CA 1
ATOM 678 C C . GLY A 1 94 ? 44.163 14.842 3.052 1.00 32.91 94 GLY A C 1
ATOM 679 O O . GLY A 1 94 ? 43.733 14.427 4.121 1.00 32.91 94 GLY A O 1
ATOM 680 N N . GLY A 1 95 ? 45.085 14.184 2.330 1.00 32.12 95 GLY A N 1
ATOM 681 C CA . GLY A 1 95 ? 45.959 13.115 2.851 1.00 32.12 95 GLY A CA 1
ATOM 682 C C . GLY A 1 95 ? 45.777 11.720 2.219 1.00 32.12 95 GLY A C 1
ATOM 683 O O . GLY A 1 95 ? 44.678 11.175 2.286 1.00 32.12 95 GLY A O 1
ATOM 684 N N . PRO A 1 96 ? 46.825 11.090 1.643 1.00 42.66 96 PRO A N 1
ATOM 685 C CA . PRO A 1 96 ? 46.758 9.698 1.203 1.00 42.66 96 PRO A CA 1
ATOM 686 C C . PRO A 1 96 ? 46.826 8.754 2.412 1.00 42.66 96 PRO A C 1
ATOM 688 O O . PRO A 1 96 ? 47.862 8.674 3.070 1.00 42.66 96 PRO A O 1
ATOM 691 N N . HIS A 1 97 ? 45.758 7.999 2.674 1.00 45.16 97 HIS A N 1
ATOM 692 C CA . HIS A 1 97 ? 45.811 6.821 3.544 1.00 45.16 97 HIS A CA 1
ATOM 693 C C . HIS A 1 97 ? 45.452 5.557 2.748 1.00 45.16 97 HIS A C 1
ATOM 695 O O . HIS A 1 97 ? 44.361 5.489 2.179 1.00 45.16 97 HIS A O 1
ATOM 701 N N . PRO A 1 98 ? 46.340 4.545 2.697 1.00 47.09 98 PRO A N 1
ATOM 702 C CA . PRO A 1 98 ? 46.001 3.220 2.208 1.00 47.09 98 PRO A CA 1
ATOM 703 C C . PRO A 1 98 ? 45.308 2.443 3.334 1.00 47.09 98 PRO A C 1
ATOM 705 O O . PRO A 1 98 ? 45.839 2.324 4.436 1.00 47.09 98 PRO A O 1
ATOM 708 N N . GLY A 1 99 ? 44.116 1.923 3.049 1.00 36.53 99 GLY A N 1
ATOM 709 C CA . GLY A 1 99 ? 43.334 1.110 3.978 1.00 36.53 99 GLY A CA 1
ATOM 710 C C . GLY A 1 99 ? 41.872 1.524 3.959 1.00 36.53 99 GLY A C 1
ATOM 711 O O . GLY A 1 99 ? 41.441 2.333 4.774 1.00 36.53 99 GLY A O 1
ATOM 712 N N . ALA A 1 100 ? 41.107 0.986 3.009 1.00 41.84 100 ALA A N 1
ATOM 713 C CA . ALA A 1 100 ? 39.656 1.021 3.089 1.00 41.84 100 ALA A CA 1
ATOM 714 C C . ALA A 1 100 ? 39.252 0.327 4.397 1.00 41.84 100 ALA A C 1
ATOM 716 O O . ALA A 1 100 ? 39.389 -0.888 4.519 1.00 41.84 100 ALA A O 1
ATOM 717 N N . ALA A 1 101 ? 38.837 1.110 5.394 1.00 48.62 101 ALA A N 1
ATOM 718 C CA . ALA A 1 101 ? 38.265 0.579 6.618 1.00 48.62 101 ALA A CA 1
ATOM 719 C C . ALA A 1 101 ? 37.061 -0.280 6.226 1.00 48.62 101 ALA A C 1
ATOM 721 O O . ALA A 1 101 ? 36.131 0.206 5.575 1.00 48.62 101 ALA A O 1
ATOM 722 N N . GLU A 1 102 ? 37.101 -1.562 6.577 1.00 50.84 102 GLU A N 1
ATOM 723 C CA . GLU A 1 102 ? 35.956 -2.438 6.392 1.00 50.84 102 GLU A CA 1
ATOM 724 C C . GLU A 1 102 ? 34.719 -1.823 7.071 1.00 50.84 102 GLU A C 1
ATOM 726 O O . GLU A 1 102 ? 34.844 -1.192 8.126 1.00 50.84 102 GLU A O 1
ATOM 731 N N . PRO A 1 103 ? 33.515 -1.965 6.492 1.00 53.91 103 PRO A N 1
ATOM 732 C CA . PRO A 1 103 ? 32.293 -1.372 7.026 1.00 53.91 103 PRO A CA 1
ATOM 733 C C . PRO A 1 103 ? 31.795 -2.094 8.298 1.00 53.91 103 PRO A C 1
ATOM 735 O O . PRO A 1 103 ? 30.688 -2.630 8.313 1.00 53.91 103 PRO A O 1
ATOM 738 N N . GLY A 1 104 ? 32.586 -2.086 9.373 1.00 60.38 104 GLY A N 1
ATOM 739 C CA . GLY A 1 104 ? 32.239 -2.617 10.694 1.00 60.38 104 GLY A CA 1
ATOM 740 C C . GLY A 1 104 ? 31.196 -1.777 11.445 1.00 60.38 104 GLY A C 1
ATOM 741 O O . GLY A 1 104 ? 30.552 -0.886 10.880 1.00 60.38 104 GLY A O 1
ATOM 742 N N . MET A 1 105 ? 31.014 -2.074 12.735 1.00 67.94 105 MET A N 1
ATOM 743 C CA . MET A 1 105 ? 30.139 -1.345 13.661 1.00 67.94 105 MET A CA 1
ATOM 744 C C . MET A 1 105 ? 30.494 0.153 13.686 1.00 67.94 105 MET A C 1
ATOM 746 O O . MET A 1 105 ? 31.470 0.561 14.310 1.00 67.94 105 MET A O 1
ATOM 750 N N . SER A 1 106 ? 29.712 0.994 13.003 1.00 80.12 106 SER A N 1
ATOM 751 C CA . SER A 1 106 ? 29.948 2.440 13.012 1.00 80.12 106 SER A CA 1
ATOM 752 C C . SER A 1 106 ? 29.279 3.096 14.231 1.00 80.12 106 SER A C 1
ATOM 754 O O . SER A 1 106 ? 28.146 2.738 14.568 1.00 80.12 106 SER A O 1
ATOM 756 N N . PRO A 1 107 ? 29.901 4.111 14.865 1.00 84.69 107 PRO A N 1
ATOM 757 C CA . PRO A 1 107 ? 29.288 4.847 15.978 1.00 84.69 107 PRO A CA 1
ATOM 758 C C . PRO A 1 107 ? 27.927 5.466 15.628 1.00 84.69 107 PRO A C 1
ATOM 760 O O . PRO A 1 107 ? 27.043 5.569 16.474 1.00 84.69 107 PRO A O 1
ATOM 763 N N . ALA A 1 108 ? 27.733 5.846 14.360 1.00 87.94 108 ALA A N 1
ATOM 764 C CA . ALA A 1 108 ? 26.465 6.375 13.868 1.00 87.94 108 ALA A CA 1
ATOM 765 C C . ALA A 1 108 ? 25.347 5.317 13.863 1.00 87.94 108 ALA A C 1
ATOM 767 O O . ALA A 1 108 ? 24.201 5.641 14.173 1.00 87.94 108 ALA A O 1
ATOM 768 N N . LEU A 1 109 ? 25.666 4.060 13.528 1.00 89.75 109 LEU A N 1
ATOM 769 C CA . LEU A 1 109 ? 24.699 2.962 13.554 1.00 89.75 109 LEU A CA 1
ATOM 770 C C . LEU A 1 109 ? 24.338 2.577 14.994 1.00 89.75 109 LEU A C 1
ATOM 772 O O . LEU A 1 109 ? 23.162 2.372 15.292 1.00 89.75 109 LEU A O 1
ATOM 776 N N . ASP A 1 110 ? 25.328 2.554 15.893 1.00 90.19 110 ASP A N 1
ATOM 777 C CA . ASP A 1 110 ? 25.100 2.310 17.322 1.00 90.19 110 ASP A CA 1
ATOM 778 C C . ASP A 1 110 ? 24.179 3.379 17.922 1.00 90.19 110 ASP A C 1
ATOM 780 O O . ASP A 1 110 ? 23.131 3.050 18.483 1.00 90.19 110 ASP A O 1
ATOM 784 N N . ALA A 1 111 ? 24.507 4.659 17.717 1.00 91.44 111 ALA A N 1
ATOM 785 C CA . ALA A 1 111 ? 23.702 5.784 18.187 1.00 91.44 111 ALA A CA 1
ATOM 786 C C . ALA A 1 111 ? 22.271 5.746 17.634 1.00 91.44 111 ALA A C 1
ATOM 788 O O . ALA A 1 111 ? 21.314 5.973 18.376 1.00 91.44 111 ALA A O 1
ATOM 789 N N . ARG A 1 112 ? 22.111 5.404 16.349 1.00 92.69 112 ARG A N 1
ATOM 790 C CA . ARG A 1 112 ? 20.793 5.218 15.738 1.00 92.69 112 ARG A CA 1
ATOM 791 C C . ARG A 1 112 ? 20.004 4.100 16.414 1.00 92.69 112 ARG A C 1
ATOM 793 O O . ARG A 1 112 ? 18.845 4.320 16.736 1.00 92.69 112 ARG A O 1
ATOM 800 N N . SER A 1 113 ? 20.611 2.937 16.656 1.00 94.25 113 SER A N 1
ATOM 801 C CA . SER A 1 113 ? 19.916 1.816 17.304 1.00 94.25 113 SER A CA 1
ATOM 802 C C . SER A 1 113 ? 19.393 2.180 18.700 1.00 94.25 113 SER A C 1
ATOM 804 O O . SER A 1 113 ? 18.278 1.810 19.052 1.00 94.25 113 SER A O 1
ATOM 806 N N . ARG A 1 114 ? 20.168 2.954 19.478 1.00 94.31 114 ARG A N 1
ATOM 807 C CA . ARG A 1 114 ? 19.764 3.433 20.809 1.00 94.31 114 ARG A CA 1
ATOM 808 C C . ARG A 1 114 ? 18.603 4.417 20.713 1.00 94.31 114 ARG A C 1
ATOM 810 O O . ARG A 1 114 ? 17.652 4.301 21.475 1.00 94.31 114 ARG A O 1
ATOM 817 N N . ALA A 1 115 ? 18.672 5.356 19.770 1.00 94.88 115 ALA A N 1
ATOM 818 C CA . ALA A 1 115 ? 17.588 6.302 19.530 1.00 94.88 115 ALA A CA 1
ATOM 819 C C . ALA A 1 115 ? 16.300 5.583 19.098 1.00 94.88 115 ALA A C 1
ATOM 821 O O . ALA A 1 115 ? 15.244 5.864 19.649 1.00 94.88 115 ALA A O 1
ATOM 822 N N . ASP A 1 116 ? 16.394 4.613 18.181 1.00 94.94 116 ASP A N 1
ATOM 823 C CA . ASP A 1 116 ? 15.240 3.840 17.710 1.00 94.94 116 ASP A CA 1
ATOM 824 C C . ASP A 1 116 ? 14.633 2.978 18.841 1.00 94.94 116 ASP A C 1
ATOM 826 O O . ASP A 1 116 ? 13.420 2.789 18.871 1.00 94.94 116 ASP A O 1
ATOM 830 N N . LEU A 1 117 ? 15.431 2.476 19.796 1.00 97.00 117 LEU A N 1
ATOM 831 C CA . LEU A 1 117 ? 14.925 1.792 20.998 1.00 97.00 117 LEU A CA 1
ATOM 832 C C . LEU A 1 117 ? 14.116 2.729 21.903 1.00 97.00 117 LEU A C 1
ATOM 834 O O . LEU A 1 117 ? 13.013 2.366 22.296 1.00 97.00 117 LEU A O 1
ATOM 838 N N . VAL A 1 118 ? 14.643 3.920 22.206 1.00 97.12 118 VAL A N 1
ATOM 839 C CA . VAL A 1 118 ? 13.952 4.915 23.048 1.00 97.12 118 VAL A CA 1
ATOM 840 C C . VAL A 1 118 ? 12.675 5.409 22.368 1.00 97.12 118 VAL A C 1
ATOM 842 O O . VAL A 1 118 ? 11.614 5.365 22.977 1.00 97.12 118 VAL A O 1
ATOM 845 N N . ASP A 1 119 ? 12.758 5.792 21.089 1.00 90.94 119 ASP A N 1
ATOM 846 C CA . ASP A 1 119 ? 11.601 6.256 20.311 1.00 90.94 119 ASP A CA 1
ATOM 847 C C . ASP A 1 119 ? 10.485 5.181 20.288 1.00 90.94 119 ASP A C 1
ATOM 849 O O . ASP A 1 119 ? 9.303 5.508 20.374 1.00 90.94 119 ASP A O 1
ATOM 853 N N . THR A 1 120 ? 10.848 3.894 20.193 1.00 94.19 120 THR A N 1
ATOM 854 C CA . THR A 1 120 ? 9.876 2.782 20.191 1.00 94.19 120 THR A CA 1
ATOM 855 C C . THR A 1 120 ? 9.301 2.505 21.581 1.00 94.19 120 THR A C 1
ATOM 857 O O . THR A 1 120 ? 8.122 2.182 21.689 1.00 94.19 120 THR A O 1
ATOM 860 N N . ASP A 1 121 ? 10.100 2.623 22.643 1.00 96.81 121 ASP A N 1
ATOM 861 C CA . ASP A 1 121 ? 9.633 2.472 24.028 1.00 96.81 121 ASP A CA 1
ATOM 862 C C . ASP A 1 121 ? 8.593 3.535 24.391 1.00 96.81 121 ASP A C 1
ATOM 864 O O . ASP A 1 121 ? 7.501 3.201 24.855 1.00 96.81 121 ASP A O 1
ATOM 868 N N . ASP A 1 122 ? 8.874 4.798 24.059 1.00 94.25 122 ASP A N 1
ATOM 869 C CA . ASP A 1 122 ? 7.918 5.890 24.229 1.00 94.25 122 ASP A CA 1
ATOM 870 C C . ASP A 1 122 ? 6.638 5.652 23.416 1.00 94.25 122 ASP A C 1
ATOM 872 O O . ASP A 1 122 ? 5.537 5.820 23.941 1.00 94.25 122 ASP A O 1
ATOM 876 N N . ALA A 1 123 ? 6.757 5.200 22.161 1.00 91.12 123 ALA A N 1
ATOM 877 C CA . ALA A 1 123 ? 5.599 4.888 21.323 1.00 91.12 123 ALA A CA 1
ATOM 878 C C . ALA A 1 123 ? 4.738 3.756 21.907 1.00 91.12 123 ALA A C 1
ATOM 880 O O . ALA A 1 123 ? 3.508 3.858 21.903 1.00 91.12 123 ALA A O 1
ATOM 881 N N . VAL A 1 124 ? 5.356 2.692 22.433 1.00 92.81 124 VAL A N 1
ATOM 882 C CA . VAL A 1 124 ? 4.640 1.592 23.099 1.00 92.81 124 VAL A CA 1
ATOM 883 C C . VAL A 1 124 ? 3.933 2.100 24.350 1.00 92.81 124 VAL A C 1
ATOM 885 O O . VAL A 1 124 ? 2.745 1.832 24.500 1.00 92.81 124 VAL A O 1
ATOM 888 N N . ARG A 1 125 ? 4.611 2.874 25.205 1.00 89.88 125 ARG A N 1
ATOM 889 C CA . ARG A 1 125 ? 4.021 3.416 26.436 1.00 89.88 125 ARG A CA 1
ATOM 890 C C . ARG A 1 125 ? 2.832 4.330 26.145 1.00 89.88 125 ARG A C 1
ATOM 892 O O . ARG A 1 125 ? 1.771 4.150 26.731 1.00 89.88 125 ARG A O 1
ATOM 899 N N . THR A 1 126 ? 2.972 5.264 25.205 1.00 87.69 126 THR A N 1
ATOM 900 C CA . THR A 1 126 ? 1.854 6.120 24.779 1.00 87.69 126 THR A CA 1
ATOM 901 C C . THR A 1 126 ? 0.709 5.294 24.191 1.00 87.69 126 THR A C 1
ATOM 903 O O . THR A 1 126 ? -0.451 5.555 24.493 1.00 87.69 126 THR A O 1
ATOM 906 N N . SER A 1 127 ? 1.005 4.254 23.406 1.00 86.50 127 SER A N 1
ATOM 907 C CA . SER A 1 127 ? -0.040 3.387 22.847 1.00 86.50 127 SER A CA 1
ATOM 908 C C . SER A 1 127 ? -0.746 2.547 23.919 1.00 86.50 127 SER A C 1
ATOM 910 O O . SER A 1 127 ? -1.944 2.307 23.807 1.00 86.50 127 SER A O 1
ATOM 912 N N . GLU A 1 128 ? -0.040 2.109 24.966 1.00 88.62 128 GLU A N 1
ATOM 913 C CA . GLU A 1 128 ? -0.640 1.444 26.131 1.00 88.62 128 GLU A CA 1
ATOM 914 C C . GLU A 1 128 ? -1.582 2.399 26.886 1.00 88.62 128 GLU A C 1
ATOM 916 O O . GLU A 1 128 ? -2.699 2.009 27.217 1.00 88.62 128 GLU A O 1
ATOM 921 N N . GLU A 1 129 ? -1.183 3.661 27.082 1.00 86.62 129 GLU A N 1
ATOM 922 C CA . GLU A 1 129 ? -2.028 4.698 27.698 1.00 86.62 129 GLU A CA 1
ATOM 923 C C . GLU A 1 129 ? -3.299 4.973 26.867 1.00 86.62 129 GLU A C 1
ATOM 925 O O . GLU A 1 129 ? -4.388 5.129 27.420 1.00 86.62 129 GLU A O 1
ATOM 930 N N . GLU A 1 130 ? -3.194 4.995 25.534 1.00 85.19 130 GLU A N 1
ATOM 931 C CA . GLU A 1 130 ? -4.338 5.200 24.634 1.00 85.19 130 GLU A CA 1
ATOM 932 C C . GLU A 1 130 ? -5.258 3.974 24.517 1.00 85.19 130 GLU A C 1
ATOM 934 O O . GLU A 1 130 ? -6.458 4.122 24.257 1.00 85.19 130 GLU A O 1
ATOM 939 N N . LEU A 1 131 ? -4.725 2.764 24.715 1.00 82.69 131 LEU A N 1
ATOM 940 C CA . LEU A 1 131 ? -5.464 1.511 24.541 1.00 82.69 131 LEU A CA 1
ATOM 941 C C . LEU A 1 131 ? -6.655 1.425 25.495 1.00 82.69 131 LEU A C 1
ATOM 943 O O . LEU A 1 131 ? -7.739 1.020 25.071 1.00 82.69 131 LEU A O 1
ATOM 947 N N . ASP A 1 132 ? -6.491 1.866 26.739 1.00 78.81 132 ASP A N 1
ATOM 948 C CA . ASP A 1 132 ? -7.568 1.865 27.731 1.00 78.81 132 ASP A CA 1
ATOM 949 C C . ASP A 1 132 ? -8.759 2.726 27.275 1.00 78.81 132 ASP A C 1
ATOM 951 O O . ASP A 1 132 ? -9.920 2.310 27.365 1.00 78.81 132 ASP A O 1
ATOM 955 N N . PHE A 1 133 ? -8.485 3.895 26.687 1.00 79.44 133 PHE A N 1
ATOM 956 C CA . PHE A 1 133 ? -9.521 4.761 26.118 1.00 79.44 133 PHE A CA 1
ATOM 957 C C . PHE A 1 133 ? -10.154 4.154 24.865 1.00 79.44 133 PHE A C 1
ATOM 959 O O . PHE A 1 133 ? -11.377 4.209 24.695 1.00 79.44 133 PHE A O 1
ATOM 966 N N . ALA A 1 134 ? -9.340 3.563 23.989 1.00 78.12 134 ALA A N 1
ATOM 967 C CA . ALA A 1 134 ? -9.811 2.933 22.764 1.00 78.12 134 ALA A CA 1
ATOM 968 C C . ALA A 1 134 ? -10.756 1.760 23.061 1.00 78.12 134 ALA A C 1
ATOM 970 O O . ALA A 1 134 ? -11.832 1.672 22.465 1.00 78.12 134 ALA A O 1
ATOM 971 N N . VAL A 1 135 ? -10.406 0.901 24.022 1.00 79.25 135 VAL A N 1
ATOM 972 C CA . VAL A 1 135 ? -11.243 -0.223 24.463 1.00 79.25 135 VAL A CA 1
ATOM 973 C C . VAL A 1 135 ? -12.549 0.280 25.074 1.00 79.25 135 VAL A C 1
ATOM 975 O O . VAL A 1 135 ? -13.615 -0.227 24.721 1.00 79.25 135 VAL A O 1
ATOM 978 N N . ALA A 1 136 ? -12.498 1.310 25.924 1.00 79.94 136 ALA A N 1
ATOM 979 C CA . ALA A 1 136 ? -13.692 1.873 26.551 1.00 79.94 136 ALA A CA 1
ATOM 980 C C . ALA A 1 136 ? -14.671 2.494 25.537 1.00 79.94 136 ALA A C 1
ATOM 982 O O . ALA A 1 136 ? -15.885 2.355 25.686 1.00 79.94 136 ALA A O 1
ATOM 983 N N . ARG A 1 137 ? -14.161 3.171 24.498 1.00 73.00 137 ARG A N 1
ATOM 984 C CA . ARG A 1 137 ? -14.984 3.871 23.498 1.00 73.00 137 ARG A CA 1
ATOM 985 C C . ARG A 1 137 ? -15.456 2.970 22.357 1.00 73.00 137 ARG A C 1
ATOM 987 O O . ARG A 1 137 ? -16.577 3.129 21.883 1.00 73.00 137 ARG A O 1
ATOM 994 N N . HIS A 1 138 ? -14.597 2.070 21.885 1.00 72.44 138 HIS A N 1
ATOM 995 C CA . HIS A 1 138 ? -14.803 1.332 20.636 1.00 72.44 138 HIS A CA 1
ATOM 996 C C . HIS A 1 138 ? -15.004 -0.179 20.836 1.00 72.44 138 HIS A C 1
ATOM 998 O O . HIS A 1 138 ? -15.367 -0.876 19.885 1.00 72.44 138 HIS A O 1
ATOM 1004 N N . GLY A 1 139 ? -14.816 -0.701 22.054 1.00 78.19 139 GLY A N 1
ATOM 1005 C CA . GLY A 1 139 ? -15.072 -2.101 22.391 1.00 78.19 139 GLY A CA 1
ATOM 1006 C C . GLY A 1 139 ? -14.338 -3.066 21.457 1.00 78.19 139 GLY A C 1
ATOM 1007 O O . GLY A 1 139 ? -13.116 -3.034 21.348 1.00 78.19 139 GLY A O 1
ATOM 1008 N N . GLN A 1 140 ? -15.088 -3.907 20.740 1.00 74.62 140 GLN A N 1
ATOM 1009 C CA . GLN A 1 140 ? -14.529 -4.894 19.804 1.00 74.62 140 GLN A CA 1
ATOM 1010 C C . GLN A 1 140 ? -13.713 -4.270 18.660 1.00 74.62 140 GLN A C 1
ATOM 1012 O O . GLN A 1 140 ? -12.788 -4.905 18.159 1.00 74.62 140 GLN A O 1
ATOM 1017 N N . ALA A 1 141 ? -13.985 -3.021 18.271 1.00 71.44 141 ALA A N 1
ATOM 1018 C CA . ALA A 1 141 ? -13.191 -2.347 17.244 1.00 71.44 141 ALA A CA 1
ATOM 1019 C C . ALA A 1 141 ? -11.773 -1.969 17.726 1.00 71.44 141 ALA A C 1
ATOM 1021 O O . ALA A 1 141 ? -10.926 -1.643 16.899 1.00 71.44 141 ALA A O 1
ATOM 1022 N N . ALA A 1 142 ? -11.481 -2.067 19.031 1.00 80.25 142 ALA A N 1
ATOM 1023 C CA . ALA A 1 142 ? -10.142 -1.853 19.581 1.00 80.25 142 ALA A CA 1
ATOM 1024 C C . ALA A 1 142 ? -9.248 -3.109 19.573 1.00 80.25 142 ALA A C 1
ATOM 1026 O O . ALA A 1 142 ? -8.050 -2.989 19.822 1.00 80.25 142 ALA A O 1
ATOM 1027 N N . VAL A 1 143 ? -9.780 -4.296 19.246 1.00 85.69 143 VAL A N 1
ATOM 1028 C CA . VAL A 1 143 ? -9.012 -5.561 19.238 1.00 85.69 143 VAL A CA 1
ATOM 1029 C C . VAL A 1 143 ? -7.732 -5.479 18.385 1.00 85.69 143 VAL A C 1
ATOM 1031 O O . VAL A 1 143 ? -6.672 -5.854 18.891 1.00 85.69 143 VAL A O 1
ATOM 1034 N N . PRO A 1 144 ? -7.746 -4.926 17.152 1.00 84.69 144 PRO A N 1
ATOM 1035 C CA . PRO A 1 144 ? -6.520 -4.780 16.364 1.00 84.69 144 PRO A CA 1
ATOM 1036 C C . PRO A 1 144 ? -5.464 -3.890 17.034 1.00 84.69 144 PRO A C 1
ATOM 1038 O O . PRO A 1 144 ? -4.268 -4.154 16.906 1.00 84.69 144 PRO A O 1
ATOM 1041 N N . PHE A 1 145 ? -5.892 -2.861 17.774 1.00 86.56 145 PHE A N 1
ATOM 1042 C CA . PHE A 1 145 ? -4.993 -1.991 18.533 1.00 86.56 145 PHE A CA 1
ATOM 1043 C C . PHE A 1 145 ? -4.352 -2.754 19.693 1.00 86.56 145 PHE A C 1
ATOM 1045 O O . PHE A 1 145 ? -3.135 -2.714 19.855 1.00 86.56 145 PHE A O 1
ATOM 1052 N N . THR A 1 146 ? -5.140 -3.547 20.428 1.00 89.25 146 THR A N 1
ATOM 1053 C CA . THR A 1 146 ? -4.629 -4.438 21.482 1.00 89.25 146 THR A CA 1
ATOM 1054 C C . THR A 1 146 ? -3.561 -5.394 20.945 1.00 89.25 146 THR A C 1
ATOM 1056 O O . THR A 1 146 ? -2.490 -5.537 21.536 1.00 89.25 146 THR A O 1
ATOM 1059 N N . GLU A 1 147 ? -3.813 -6.025 19.797 1.00 93.19 147 GLU A N 1
ATOM 1060 C CA . GLU A 1 147 ? -2.856 -6.938 19.165 1.00 93.19 147 GLU A CA 1
ATOM 1061 C C . GLU A 1 147 ? -1.588 -6.227 18.675 1.00 93.19 147 GLU A C 1
ATOM 1063 O O . GLU A 1 147 ? -0.488 -6.777 18.775 1.00 93.19 147 GLU A O 1
ATOM 1068 N N . ALA A 1 148 ? -1.718 -5.012 18.137 1.00 92.56 148 ALA A N 1
ATOM 1069 C CA . ALA A 1 148 ? -0.585 -4.214 17.683 1.00 92.56 148 ALA A CA 1
ATOM 1070 C C . ALA A 1 148 ? 0.317 -3.780 18.844 1.00 92.56 148 ALA A C 1
ATOM 1072 O O . ALA A 1 148 ? 1.535 -3.931 18.740 1.00 92.56 148 ALA A O 1
ATOM 1073 N N . VAL A 1 149 ? -0.269 -3.329 19.958 1.00 93.62 149 VAL A N 1
ATOM 1074 C CA . VAL A 1 149 ? 0.463 -2.982 21.186 1.00 93.62 149 VAL A CA 1
ATOM 1075 C C . VAL A 1 149 ? 1.197 -4.204 21.742 1.00 93.62 149 VAL A C 1
ATOM 1077 O O . VAL A 1 149 ? 2.398 -4.139 22.011 1.00 93.62 149 VAL A O 1
ATOM 1080 N N . ALA A 1 150 ? 0.527 -5.359 21.816 1.00 95.88 150 ALA A N 1
ATOM 1081 C CA . ALA A 1 150 ? 1.151 -6.604 22.265 1.00 95.88 150 ALA A CA 1
ATOM 1082 C C . ALA A 1 150 ? 2.325 -7.038 21.365 1.00 95.88 150 ALA A C 1
ATOM 1084 O O . ALA A 1 150 ? 3.377 -7.454 21.861 1.00 95.88 150 ALA A O 1
ATOM 1085 N N . TYR A 1 151 ? 2.173 -6.918 20.043 1.00 96.69 151 TYR A N 1
ATOM 1086 C CA . TYR A 1 151 ? 3.241 -7.204 19.086 1.00 96.69 151 TYR A CA 1
ATOM 1087 C C . TYR A 1 151 ? 4.433 -6.257 19.255 1.00 96.69 151 TYR A C 1
ATOM 1089 O O . TYR A 1 151 ? 5.572 -6.717 19.347 1.00 96.69 151 TYR A O 1
ATOM 1097 N N . ALA A 1 152 ? 4.180 -4.949 19.326 1.00 95.88 152 ALA A N 1
ATOM 1098 C CA . ALA A 1 152 ? 5.226 -3.943 19.461 1.00 95.88 152 ALA A CA 1
ATOM 1099 C C . ALA A 1 152 ? 6.034 -4.147 20.749 1.00 95.88 152 ALA A C 1
ATOM 1101 O O . ALA A 1 152 ? 7.264 -4.150 20.712 1.00 95.88 152 ALA A O 1
ATOM 1102 N N . ARG A 1 153 ? 5.361 -4.456 21.864 1.00 97.38 153 ARG A N 1
ATOM 1103 C CA . ARG A 1 153 ? 6.007 -4.820 23.131 1.00 97.38 153 ARG A CA 1
ATOM 1104 C C . ARG A 1 153 ? 6.902 -6.054 23.002 1.00 97.38 153 ARG A C 1
ATOM 1106 O O . ARG A 1 153 ? 8.008 -6.083 23.546 1.00 97.38 153 ARG A O 1
ATOM 1113 N N . ALA A 1 154 ? 6.450 -7.080 22.281 1.00 97.88 154 ALA A N 1
ATOM 1114 C CA . ALA A 1 154 ? 7.237 -8.290 22.061 1.00 97.88 154 ALA A CA 1
ATOM 1115 C C . ALA A 1 154 ? 8.500 -8.018 21.224 1.00 97.88 154 ALA A C 1
ATOM 1117 O O . ALA A 1 154 ? 9.578 -8.513 21.572 1.00 97.88 154 ALA A O 1
ATOM 1118 N N . GLU A 1 155 ? 8.387 -7.225 20.156 1.00 97.75 155 GLU A N 1
ATOM 1119 C CA . GLU A 1 155 ? 9.522 -6.833 19.312 1.00 97.75 155 GLU A CA 1
ATOM 1120 C C . GLU A 1 155 ? 10.504 -5.912 20.041 1.00 97.75 155 GLU A C 1
ATOM 1122 O O . GLU A 1 155 ? 11.714 -6.143 19.983 1.00 97.75 155 GLU A O 1
ATOM 1127 N N . LEU A 1 156 ? 10.011 -4.952 20.824 1.00 97.69 156 LEU A N 1
ATOM 1128 C CA . LEU A 1 156 ? 10.846 -4.088 21.656 1.00 97.69 156 LEU A CA 1
ATOM 1129 C C . LEU A 1 156 ? 11.634 -4.899 22.696 1.00 97.69 156 LEU A C 1
ATOM 1131 O O . LEU A 1 156 ? 12.851 -4.758 22.815 1.00 97.69 156 LEU A O 1
ATOM 1135 N N . ALA A 1 157 ? 10.986 -5.845 23.384 1.00 97.69 157 ALA A N 1
ATOM 1136 C CA . ALA A 1 157 ? 11.667 -6.732 24.329 1.00 97.69 157 ALA A CA 1
ATOM 1137 C C . ALA A 1 157 ? 12.746 -7.599 23.647 1.00 97.69 157 ALA A C 1
ATOM 1139 O O . ALA A 1 157 ? 13.806 -7.869 24.217 1.00 97.69 157 ALA A O 1
ATOM 1140 N N . ARG A 1 158 ? 12.492 -8.055 22.414 1.00 97.69 158 ARG A N 1
ATOM 1141 C CA . ARG A 1 158 ? 13.463 -8.785 21.583 1.00 97.69 158 ARG A CA 1
ATOM 1142 C C . ARG A 1 158 ? 14.638 -7.894 21.160 1.00 97.69 158 ARG A C 1
ATOM 1144 O O . ARG A 1 158 ? 15.781 -8.363 21.148 1.00 97.69 158 ARG A O 1
ATOM 1151 N N . ALA A 1 159 ? 14.379 -6.634 20.830 1.00 97.06 159 ALA A N 1
ATOM 1152 C CA . ALA A 1 159 ? 15.395 -5.646 20.489 1.00 97.06 159 ALA A CA 1
ATOM 1153 C C . ALA A 1 159 ? 16.292 -5.325 21.700 1.00 97.06 159 ALA A C 1
ATOM 1155 O O . ALA A 1 159 ? 17.512 -5.432 21.584 1.00 97.06 159 ALA A O 1
ATOM 1156 N N . PHE A 1 160 ? 15.719 -5.092 22.888 1.00 97.00 160 PHE A N 1
ATOM 1157 C CA . PHE A 1 160 ? 16.489 -4.892 24.125 1.00 97.00 160 PHE A CA 1
ATOM 1158 C C . PHE A 1 160 ? 17.357 -6.096 24.500 1.00 97.00 160 PHE A C 1
ATOM 1160 O O . PHE A 1 160 ? 18.520 -5.920 24.848 1.00 97.00 160 PHE A O 1
ATOM 1167 N N . ARG A 1 161 ? 16.862 -7.335 24.355 1.00 95.62 161 ARG A N 1
ATOM 1168 C CA . ARG A 1 161 ? 17.709 -8.529 24.556 1.00 95.62 161 ARG A CA 1
ATOM 1169 C C . ARG A 1 161 ? 18.878 -8.586 23.576 1.00 95.62 161 ARG A C 1
ATOM 1171 O O . ARG A 1 161 ? 19.963 -9.033 23.929 1.00 95.62 161 ARG A O 1
ATOM 1178 N N . SER A 1 162 ? 18.659 -8.150 22.338 1.00 93.75 162 SER A N 1
ATOM 1179 C CA . SER A 1 162 ? 19.716 -8.109 21.321 1.00 93.75 162 SER A CA 1
ATOM 1180 C C . SER A 1 162 ? 20.761 -7.047 21.666 1.00 93.75 162 SER A C 1
ATOM 1182 O O . SER A 1 162 ? 21.952 -7.323 21.560 1.00 93.75 162 SER A O 1
ATOM 1184 N N . ARG A 1 163 ? 20.313 -5.891 22.173 1.00 93.25 163 ARG A N 1
ATOM 1185 C CA . ARG A 1 163 ? 21.166 -4.824 22.702 1.00 93.25 163 ARG A CA 1
ATOM 1186 C C . ARG A 1 163 ? 22.002 -5.298 23.887 1.00 93.25 163 ARG A C 1
ATOM 1188 O O . ARG A 1 163 ? 23.210 -5.123 23.873 1.00 93.25 163 ARG A O 1
ATOM 1195 N N . GLN A 1 164 ? 21.377 -5.964 24.853 1.00 91.50 164 GLN A N 1
ATOM 1196 C CA . GLN A 1 164 ? 22.068 -6.488 26.025 1.00 91.50 164 GLN A CA 1
ATOM 1197 C C . GLN A 1 164 ? 23.172 -7.477 25.637 1.00 91.50 164 GLN A C 1
ATOM 1199 O O . GLN A 1 164 ? 24.298 -7.330 26.087 1.00 91.50 164 GLN A O 1
ATOM 1204 N N . ARG A 1 165 ? 22.900 -8.425 24.727 1.00 89.44 165 ARG A N 1
ATOM 1205 C CA . ARG A 1 165 ? 23.947 -9.335 24.223 1.00 89.44 165 ARG A CA 1
ATOM 1206 C C . ARG A 1 165 ? 25.110 -8.589 23.573 1.00 89.44 165 ARG A C 1
ATOM 1208 O O . ARG A 1 165 ? 26.241 -9.038 23.694 1.00 89.44 165 ARG A O 1
ATOM 1215 N N . LEU A 1 166 ? 24.833 -7.493 22.867 1.00 87.75 166 LEU A N 1
ATOM 1216 C CA . LEU A 1 166 ? 25.866 -6.676 22.234 1.00 87.75 166 LEU A CA 1
ATOM 1217 C C . LEU A 1 166 ? 26.742 -5.973 23.277 1.00 87.75 166 LEU A C 1
ATOM 1219 O O . LEU A 1 166 ? 27.963 -5.981 23.149 1.00 87.75 166 LEU A O 1
ATOM 1223 N N . ASP A 1 167 ? 26.110 -5.390 24.295 1.00 86.06 167 ASP A N 1
ATOM 1224 C CA . ASP A 1 167 ? 26.794 -4.659 25.360 1.00 86.06 167 ASP A CA 1
ATOM 1225 C C . ASP A 1 167 ? 27.559 -5.621 26.309 1.00 86.06 167 ASP A C 1
ATOM 1227 O O . ASP A 1 167 ? 28.629 -5.266 26.797 1.00 86.06 167 ASP A O 1
ATOM 1231 N N . ASP A 1 168 ? 27.069 -6.854 26.508 1.00 83.12 168 ASP A N 1
ATOM 1232 C CA . ASP A 1 168 ? 27.691 -7.881 27.363 1.00 83.12 168 ASP A CA 1
ATOM 1233 C C . ASP A 1 168 ? 28.837 -8.647 26.669 1.00 83.12 168 ASP A C 1
ATOM 1235 O O . ASP A 1 168 ? 29.808 -9.033 27.320 1.00 83.12 168 ASP A O 1
ATOM 1239 N N . ALA A 1 169 ? 28.728 -8.918 25.361 1.00 75.06 169 ALA A N 1
ATOM 1240 C CA . ALA A 1 169 ? 29.649 -9.816 24.658 1.00 75.06 169 ALA A CA 1
ATOM 1241 C C . ALA A 1 169 ? 30.912 -9.140 24.103 1.00 75.06 169 ALA A C 1
ATOM 1243 O O . ALA A 1 169 ? 31.791 -9.872 23.660 1.00 75.06 169 ALA A O 1
ATOM 1244 N N . PHE A 1 170 ? 30.996 -7.797 24.089 1.00 62.84 170 PHE A N 1
ATOM 1245 C CA . PHE A 1 170 ? 32.049 -7.018 23.404 1.00 62.84 170 PHE A CA 1
ATOM 1246 C C . PHE A 1 170 ? 32.519 -7.702 22.103 1.00 62.84 170 PHE A C 1
ATOM 1248 O O . PHE A 1 170 ? 33.614 -8.265 22.073 1.00 62.84 170 PHE A O 1
ATOM 1255 N N . PRO A 1 171 ? 31.693 -7.718 21.037 1.00 62.00 171 PRO A N 1
ATOM 1256 C CA . PRO A 1 171 ? 32.005 -8.484 19.837 1.00 62.00 171 PRO A CA 1
ATOM 1257 C C . PRO A 1 171 ? 33.381 -8.094 19.291 1.00 62.00 171 PRO A C 1
ATOM 1259 O O . PRO A 1 171 ? 33.589 -6.945 18.906 1.00 62.00 171 PRO A O 1
ATOM 1262 N N . GLU A 1 172 ? 34.310 -9.051 19.237 1.00 58.09 172 GLU A N 1
ATOM 1263 C CA . GLU A 1 172 ? 35.620 -8.835 18.607 1.00 58.09 172 GLU A CA 1
ATOM 1264 C C . GLU A 1 172 ? 35.473 -8.618 17.085 1.00 58.09 172 GLU A C 1
ATOM 1266 O O . GLU A 1 172 ? 36.320 -7.984 16.458 1.00 58.09 172 GLU A O 1
ATOM 1271 N N . ASP A 1 173 ? 34.359 -9.088 16.501 1.00 72.50 173 ASP A N 1
ATOM 1272 C CA . ASP A 1 173 ? 33.996 -8.933 15.090 1.00 72.50 173 ASP A CA 1
ATOM 1273 C C . ASP A 1 173 ? 32.994 -7.780 14.861 1.00 72.50 173 ASP A C 1
ATOM 1275 O O . ASP A 1 173 ? 31.809 -7.841 15.217 1.00 72.50 173 ASP A O 1
ATOM 1279 N N . GLY A 1 174 ? 33.465 -6.728 14.186 1.00 74.94 174 GLY A N 1
ATOM 1280 C CA . GLY A 1 174 ? 32.661 -5.566 13.817 1.00 74.94 174 GLY A CA 1
ATOM 1281 C C . GLY A 1 174 ? 31.536 -5.856 12.813 1.00 74.94 174 GLY A C 1
ATOM 1282 O O . GLY A 1 174 ? 30.561 -5.098 12.782 1.00 74.94 174 GLY A O 1
ATOM 1283 N N . ALA A 1 175 ? 31.625 -6.923 12.009 1.00 81.31 175 ALA A N 1
ATOM 1284 C CA . ALA A 1 175 ? 30.578 -7.305 11.060 1.00 81.31 175 ALA A CA 1
ATOM 1285 C C . ALA A 1 175 ? 29.376 -7.940 11.771 1.00 81.31 175 ALA A C 1
ATOM 1287 O O . ALA A 1 175 ? 28.226 -7.621 11.453 1.00 81.31 175 ALA A O 1
ATOM 1288 N N . GLU A 1 176 ? 29.629 -8.784 12.771 1.00 83.56 176 GLU A N 1
ATOM 1289 C CA . GLU A 1 176 ? 28.573 -9.378 13.591 1.00 83.56 176 GLU A CA 1
ATOM 1290 C C . GLU A 1 176 ? 27.864 -8.314 14.435 1.00 83.56 176 GLU A C 1
ATOM 1292 O O . GLU A 1 176 ? 26.634 -8.231 14.441 1.00 83.56 176 GLU A O 1
ATOM 1297 N N . GLY A 1 177 ? 28.630 -7.400 15.038 1.00 85.88 177 GLY A N 1
ATOM 1298 C CA . GLY A 1 177 ? 28.064 -6.257 15.749 1.00 85.88 177 GLY A CA 1
ATOM 1299 C C . GLY A 1 177 ? 27.160 -5.385 14.868 1.00 85.88 177 GLY A C 1
ATOM 1300 O O . GLY A 1 177 ? 26.072 -4.988 15.285 1.00 85.88 177 GLY A O 1
ATOM 1301 N N . ARG A 1 178 ? 27.554 -5.144 13.611 1.00 89.25 178 ARG A N 1
ATOM 1302 C CA . ARG A 1 178 ? 26.721 -4.424 12.638 1.00 89.25 178 ARG A CA 1
ATOM 1303 C C . ARG A 1 178 ? 25.403 -5.144 12.344 1.00 89.25 178 ARG A C 1
ATOM 1305 O O . ARG A 1 178 ? 24.361 -4.492 12.337 1.00 89.25 178 ARG A O 1
ATOM 1312 N N . ARG A 1 179 ? 25.425 -6.464 12.131 1.00 90.31 179 ARG A N 1
ATOM 1313 C CA . ARG A 1 179 ? 24.205 -7.253 11.871 1.00 90.31 179 ARG A CA 1
ATOM 1314 C C . ARG A 1 179 ? 23.211 -7.168 13.024 1.00 90.31 179 ARG A C 1
ATOM 1316 O O . ARG A 1 179 ? 22.020 -6.998 12.779 1.00 90.31 179 ARG A O 1
ATOM 1323 N N . VAL A 1 180 ? 23.698 -7.243 14.262 1.00 91.88 180 VAL A N 1
ATOM 1324 C CA . VAL A 1 180 ? 22.857 -7.119 15.462 1.00 91.88 180 VAL A CA 1
ATOM 1325 C C . VAL A 1 180 ? 22.229 -5.725 15.556 1.00 91.88 180 VAL A C 1
ATOM 1327 O O . VAL A 1 180 ? 21.038 -5.608 15.840 1.00 91.88 180 VAL A O 1
ATOM 1330 N N . LEU A 1 181 ? 22.988 -4.661 15.274 1.00 93.25 181 LEU A N 1
ATOM 1331 C CA . LEU A 1 181 ? 22.450 -3.295 15.247 1.00 93.25 181 LEU A CA 1
ATOM 1332 C C . LEU A 1 181 ? 21.381 -3.112 14.159 1.00 93.25 181 LEU A C 1
ATOM 1334 O O . LEU A 1 181 ? 20.334 -2.521 14.423 1.00 93.25 181 LEU A O 1
ATOM 1338 N N . ASP A 1 182 ? 21.610 -3.653 12.961 1.00 94.44 182 ASP A N 1
ATOM 1339 C CA . ASP A 1 182 ? 20.628 -3.630 11.872 1.00 94.44 182 ASP A CA 1
ATOM 1340 C C . ASP A 1 182 ? 19.358 -4.425 12.230 1.00 94.44 182 ASP A C 1
ATOM 1342 O O . ASP A 1 182 ? 18.249 -4.025 11.865 1.00 94.44 182 ASP A O 1
ATOM 1346 N N . GLU A 1 183 ? 19.489 -5.531 12.970 1.00 94.81 183 GLU A N 1
ATOM 1347 C CA . GLU A 1 183 ? 18.353 -6.295 13.495 1.00 94.81 183 GLU A CA 1
ATOM 1348 C C . GLU A 1 183 ? 17.541 -5.481 14.514 1.00 94.81 183 GLU A C 1
ATOM 1350 O O . GLU A 1 183 ? 16.314 -5.440 14.409 1.00 94.81 183 GLU A O 1
ATOM 1355 N N . ILE A 1 184 ? 18.201 -4.796 15.458 1.00 96.25 184 ILE A N 1
ATOM 1356 C CA . ILE A 1 184 ? 17.542 -3.904 16.429 1.00 96.25 184 ILE A CA 1
ATOM 1357 C C . ILE A 1 184 ? 16.734 -2.831 15.695 1.00 96.25 184 ILE A C 1
ATOM 1359 O O . ILE A 1 184 ? 15.539 -2.681 15.947 1.00 96.25 184 ILE A O 1
ATOM 1363 N N . ILE A 1 185 ? 17.362 -2.135 14.742 1.00 95.88 185 ILE A N 1
ATOM 1364 C CA . ILE A 1 185 ? 16.718 -1.071 13.960 1.00 95.88 185 ILE A CA 1
ATOM 1365 C C . ILE A 1 185 ? 15.500 -1.611 13.205 1.00 95.88 185 ILE A C 1
ATOM 1367 O O . ILE A 1 185 ? 14.450 -0.970 13.190 1.00 95.88 185 ILE A O 1
ATOM 1371 N N . ARG A 1 186 ? 15.615 -2.794 12.591 1.00 96.50 186 ARG A N 1
ATOM 1372 C CA . ARG A 1 186 ? 14.507 -3.412 11.852 1.00 96.50 186 ARG A CA 1
ATOM 1373 C C . ARG A 1 186 ? 13.330 -3.745 12.765 1.00 96.50 186 ARG A C 1
ATOM 1375 O O . ARG A 1 186 ? 12.205 -3.401 12.428 1.00 96.50 186 ARG A O 1
ATOM 1382 N N . ARG A 1 187 ? 13.581 -4.344 13.932 1.00 97.25 187 ARG A N 1
ATOM 1383 C CA . ARG A 1 187 ? 12.522 -4.684 14.897 1.00 97.25 187 ARG A CA 1
ATOM 1384 C C . ARG A 1 187 ? 11.799 -3.449 15.424 1.00 97.25 187 ARG A C 1
ATOM 1386 O O . ARG A 1 187 ? 10.572 -3.440 15.464 1.00 97.25 187 ARG A O 1
ATOM 1393 N N . CYS A 1 188 ? 12.543 -2.396 15.764 1.00 96.50 188 CYS A N 1
ATOM 1394 C CA . CYS A 1 188 ? 11.959 -1.110 16.143 1.00 96.50 188 CYS A CA 1
ATOM 1395 C C . CYS A 1 188 ? 11.114 -0.519 15.003 1.00 96.50 188 CYS A C 1
ATOM 1397 O O . CYS A 1 188 ? 10.004 -0.039 15.229 1.00 96.50 188 CYS A O 1
ATOM 1399 N N . ALA A 1 189 ? 11.599 -0.586 13.760 1.00 94.06 189 ALA A N 1
ATOM 1400 C CA . ALA A 1 189 ? 10.848 -0.112 12.601 1.00 94.06 189 ALA A CA 1
ATOM 1401 C C . ALA A 1 189 ? 9.546 -0.903 12.381 1.00 94.06 189 ALA A C 1
ATOM 1403 O O . ALA A 1 189 ? 8.507 -0.291 12.145 1.00 94.06 189 ALA A O 1
ATOM 1404 N N . ASP A 1 190 ? 9.584 -2.231 12.502 1.00 92.50 190 ASP A N 1
ATOM 1405 C CA . ASP A 1 190 ? 8.414 -3.098 12.333 1.00 92.50 190 ASP A CA 1
ATOM 1406 C C . ASP A 1 190 ? 7.374 -2.880 13.444 1.00 92.50 190 ASP A C 1
ATOM 1408 O O . ASP A 1 190 ? 6.172 -2.826 13.169 1.00 92.50 190 ASP A O 1
ATOM 1412 N N . ALA A 1 191 ? 7.822 -2.710 14.694 1.00 93.44 191 ALA A N 1
ATOM 1413 C CA . ALA A 1 191 ? 6.964 -2.375 15.829 1.00 93.44 191 ALA A CA 1
ATOM 1414 C C . ALA A 1 191 ? 6.235 -1.040 15.606 1.00 93.44 191 ALA A C 1
ATOM 1416 O O . ALA A 1 191 ? 5.003 -0.997 15.637 1.00 93.44 191 ALA A O 1
ATOM 1417 N N . ASN A 1 192 ? 6.983 0.023 15.294 1.00 90.94 192 ASN A N 1
ATOM 1418 C CA . ASN A 1 192 ? 6.420 1.351 15.042 1.00 90.94 192 ASN A CA 1
ATOM 1419 C C . ASN A 1 192 ? 5.495 1.365 13.821 1.00 90.94 192 ASN A C 1
ATOM 1421 O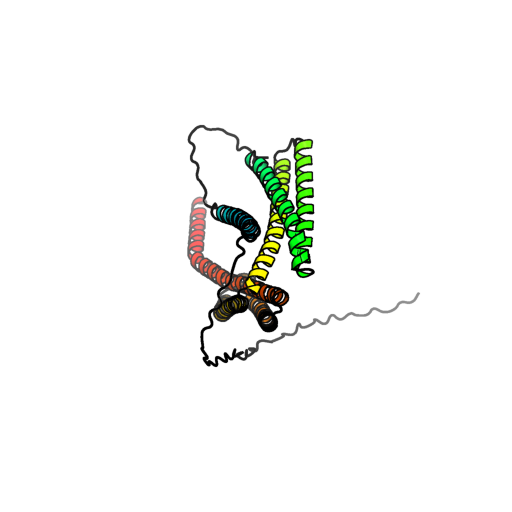 O . ASN A 1 192 ? 4.431 1.971 13.863 1.00 90.94 192 ASN A O 1
ATOM 1425 N N . ALA A 1 193 ? 5.848 0.656 12.744 1.00 88.50 193 ALA A N 1
ATOM 1426 C CA . ALA A 1 193 ? 5.000 0.572 11.559 1.00 88.50 193 ALA A CA 1
ATOM 1427 C C . ALA A 1 193 ? 3.637 -0.066 11.866 1.00 88.50 193 ALA A C 1
ATOM 1429 O O . ALA A 1 193 ? 2.624 0.353 11.303 1.00 88.50 193 ALA A O 1
ATOM 1430 N N . ARG A 1 194 ? 3.600 -1.065 12.758 1.00 90.50 194 ARG A N 1
ATOM 1431 C CA . ARG A 1 194 ? 2.348 -1.705 13.169 1.00 90.50 194 ARG A CA 1
ATOM 1432 C C . ARG A 1 194 ? 1.509 -0.805 14.076 1.00 90.50 194 ARG A C 1
ATOM 1434 O O . ARG A 1 194 ? 0.301 -0.760 13.869 1.00 90.50 194 ARG A O 1
ATOM 1441 N N . LEU A 1 195 ? 2.126 -0.092 15.023 1.00 89.12 195 LEU A N 1
ATOM 1442 C CA . LEU A 1 195 ? 1.438 0.895 15.871 1.00 89.12 195 LEU A CA 1
ATOM 1443 C C . LEU A 1 195 ? 0.852 2.043 15.033 1.00 89.12 195 LEU A C 1
ATOM 1445 O O . LEU A 1 195 ? -0.340 2.322 15.116 1.00 89.12 195 LEU A O 1
ATOM 1449 N N . ASP A 1 196 ? 1.643 2.621 14.128 1.00 85.31 196 ASP A N 1
ATOM 1450 C CA . ASP A 1 196 ? 1.190 3.680 13.216 1.00 85.31 196 ASP A CA 1
ATOM 1451 C C . ASP A 1 196 ? -0.029 3.248 12.382 1.00 85.31 196 ASP A C 1
ATOM 1453 O O . ASP A 1 196 ? -0.938 4.041 12.127 1.00 85.31 196 ASP A O 1
ATOM 1457 N N . ALA A 1 197 ? -0.049 1.990 11.926 1.00 81.44 197 ALA A N 1
ATOM 1458 C CA . ALA A 1 197 ? -1.127 1.472 11.091 1.00 81.44 197 ALA A CA 1
ATOM 1459 C C . ALA A 1 197 ? -2.474 1.454 11.826 1.00 81.44 197 ALA A C 1
ATOM 1461 O O . ALA A 1 197 ? -3.489 1.821 11.236 1.00 81.44 197 ALA A O 1
ATOM 1462 N N . VAL A 1 198 ? -2.481 1.057 13.101 1.00 81.38 198 VAL A N 1
ATOM 1463 C CA . VAL A 1 198 ? -3.709 0.981 13.901 1.00 81.38 198 VAL A CA 1
ATOM 1464 C C . VAL A 1 198 ? -4.161 2.352 14.411 1.00 81.38 198 VAL A C 1
ATOM 1466 O O . VAL A 1 198 ? -5.363 2.612 14.440 1.00 81.38 198 VAL A O 1
ATOM 1469 N N . SER A 1 199 ? -3.242 3.275 14.714 1.00 81.00 199 SER A N 1
ATOM 1470 C CA . SER A 1 199 ? -3.605 4.666 15.032 1.00 81.00 199 SER A CA 1
ATOM 1471 C C . SER A 1 199 ? -4.264 5.359 13.835 1.00 81.00 199 SER A C 1
ATOM 1473 O O . SER A 1 199 ? -5.303 6.005 13.983 1.00 81.00 199 SER A O 1
ATOM 1475 N N . GLY A 1 200 ? -3.740 5.136 12.623 1.00 75.12 200 GLY A N 1
ATOM 1476 C CA . GLY A 1 200 ? -4.367 5.619 11.389 1.00 75.12 200 GLY A CA 1
ATOM 1477 C C . GLY A 1 200 ? -5.776 5.056 11.152 1.00 75.12 200 GLY A C 1
ATOM 1478 O O . GLY A 1 200 ? -6.622 5.736 10.569 1.00 75.12 200 GLY A O 1
ATOM 1479 N N . ASP A 1 201 ? -6.067 3.844 11.633 1.00 74.75 201 ASP A N 1
ATOM 1480 C CA . ASP A 1 201 ? -7.408 3.260 11.543 1.00 74.75 201 ASP A CA 1
ATOM 1481 C C . ASP A 1 201 ? -8.410 3.961 12.476 1.00 74.75 201 ASP A C 1
ATOM 1483 O O . ASP A 1 201 ? -9.551 4.197 12.070 1.00 74.75 201 ASP A O 1
ATOM 1487 N N . PHE A 1 202 ? -7.993 4.379 13.677 1.00 75.06 202 PHE A N 1
ATOM 1488 C CA . PHE A 1 202 ? -8.840 5.192 14.559 1.00 75.06 202 PHE A CA 1
ATOM 1489 C C . PHE A 1 202 ? -9.071 6.601 14.028 1.00 75.06 202 PHE A C 1
ATOM 1491 O O . PHE A 1 202 ? -10.197 7.096 14.091 1.00 75.06 202 PHE A O 1
ATOM 1498 N N . ASP A 1 203 ? -8.041 7.245 13.479 1.00 76.25 203 ASP A N 1
ATOM 1499 C CA . ASP A 1 203 ? -8.197 8.555 12.844 1.00 76.25 203 ASP A CA 1
ATOM 1500 C C . ASP A 1 203 ? -9.192 8.484 11.684 1.00 76.25 203 ASP A C 1
ATOM 1502 O O . ASP A 1 203 ? -10.055 9.355 11.549 1.00 76.25 203 ASP A O 1
ATOM 1506 N N . ARG A 1 204 ? -9.139 7.403 10.896 1.00 72.00 204 ARG A N 1
ATOM 1507 C CA . ARG A 1 204 ? -10.104 7.144 9.825 1.00 72.00 204 ARG A CA 1
ATOM 1508 C C . ARG A 1 204 ? -11.508 6.886 10.369 1.00 72.00 204 ARG A C 1
ATOM 1510 O O . ARG A 1 204 ? -12.462 7.416 9.809 1.00 72.00 204 ARG A O 1
ATOM 1517 N N . LEU A 1 205 ? -11.660 6.126 11.455 1.00 75.25 205 LEU A N 1
ATOM 1518 C CA . LEU A 1 205 ? -12.967 5.923 12.086 1.00 75.25 205 LEU A CA 1
ATOM 1519 C C . LEU A 1 205 ? -13.568 7.258 12.553 1.00 75.25 205 LEU A C 1
ATOM 1521 O O . LEU A 1 205 ? -14.721 7.551 12.249 1.00 75.25 205 LEU A O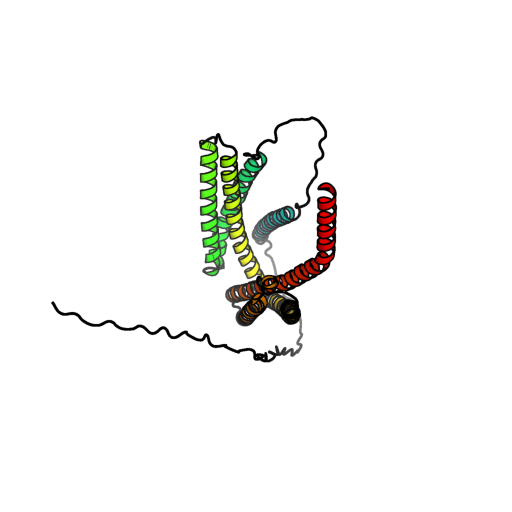 1
ATOM 1525 N N . ARG A 1 206 ? -12.764 8.116 13.196 1.00 75.69 206 ARG A N 1
ATOM 1526 C CA . ARG A 1 206 ? -13.180 9.474 13.588 1.00 75.69 206 ARG A CA 1
ATOM 1527 C C . ARG A 1 206 ? -13.461 10.378 12.387 1.00 75.69 206 ARG A C 1
ATOM 1529 O O . ARG A 1 206 ? -14.269 11.296 12.495 1.00 75.69 206 ARG A O 1
ATOM 1536 N N . ALA A 1 207 ? -12.775 10.182 11.263 1.00 78.19 207 ALA A N 1
ATOM 1537 C CA . ALA A 1 207 ? -13.068 10.896 10.025 1.00 78.19 207 ALA A CA 1
ATOM 1538 C C . ALA A 1 207 ? -14.405 10.440 9.429 1.00 78.19 207 ALA A C 1
ATOM 1540 O O . ALA A 1 207 ? -15.213 11.285 9.075 1.00 78.19 207 ALA A O 1
ATOM 1541 N N . LEU A 1 208 ? -14.692 9.136 9.409 1.00 79.19 208 LEU A N 1
ATOM 1542 C CA . LEU A 1 208 ? -15.972 8.585 8.949 1.00 79.19 208 LEU A CA 1
ATOM 1543 C C . LEU A 1 208 ? -17.154 9.002 9.830 1.00 79.19 208 LEU A C 1
ATOM 1545 O O . LEU A 1 208 ? -18.242 9.219 9.313 1.00 79.19 208 LEU A O 1
ATOM 1549 N N . GLU A 1 209 ? -16.962 9.154 11.142 1.00 79.19 209 GLU A N 1
ATOM 1550 C CA . GLU A 1 209 ? -17.992 9.726 12.025 1.00 79.19 209 GLU A CA 1
ATOM 1551 C C . GLU A 1 209 ? -18.339 11.184 11.652 1.00 79.19 209 GLU A C 1
ATOM 1553 O O . GLU A 1 209 ? -19.448 11.634 11.929 1.00 79.19 209 GLU A O 1
ATOM 1558 N N . ARG A 1 210 ? -17.415 11.925 11.022 1.00 83.44 210 ARG A N 1
ATOM 1559 C CA . ARG A 1 210 ? -17.608 13.333 10.627 1.00 83.44 210 ARG A CA 1
ATOM 1560 C C . ARG A 1 210 ? -18.028 13.508 9.165 1.00 83.44 210 ARG A C 1
ATOM 1562 O O . ARG A 1 210 ? -18.842 14.376 8.878 1.00 83.44 210 ARG A O 1
ATOM 1569 N N . GLU A 1 211 ? -17.445 12.718 8.269 1.00 87.50 211 GLU A N 1
ATOM 1570 C CA . GLU A 1 211 ? -17.393 12.932 6.811 1.00 87.50 211 GLU A CA 1
ATOM 1571 C C . GLU A 1 211 ? -17.515 11.586 6.057 1.00 87.50 211 GLU A C 1
ATOM 1573 O O . GLU A 1 211 ? -16.770 11.279 5.121 1.00 87.50 211 GLU A O 1
ATOM 1578 N N . ALA A 1 212 ? -18.410 10.702 6.518 1.00 85.50 212 ALA A N 1
ATOM 1579 C CA . ALA A 1 212 ? -18.603 9.383 5.908 1.00 85.50 212 ALA A CA 1
ATOM 1580 C C . ALA A 1 212 ? -18.980 9.418 4.413 1.00 85.50 212 ALA A C 1
ATOM 1582 O O . ALA A 1 212 ? -18.367 8.670 3.641 1.00 85.50 212 ALA A O 1
ATOM 1583 N N . PRO A 1 213 ? -19.953 10.244 3.978 1.00 87.06 213 PRO A N 1
ATOM 1584 C CA . PRO A 1 213 ? -20.331 10.326 2.569 1.00 87.06 213 PRO A CA 1
ATOM 1585 C C . PRO A 1 213 ? -19.173 10.773 1.668 1.00 87.06 213 PRO A C 1
ATOM 1587 O O . PRO A 1 213 ? -18.961 10.198 0.600 1.00 87.06 213 PRO A O 1
ATOM 1590 N N . GLU A 1 214 ? -18.387 11.756 2.108 1.00 89.38 214 GLU A N 1
ATOM 1591 C CA . GLU A 1 214 ? -17.250 12.301 1.366 1.00 89.38 214 GLU A CA 1
ATOM 1592 C C . GLU A 1 214 ? -16.123 11.274 1.222 1.00 89.38 214 GLU A C 1
ATOM 1594 O O . GLU A 1 214 ? -15.551 11.132 0.138 1.00 89.38 214 GLU A O 1
ATOM 1599 N N . ALA A 1 215 ? -15.828 10.519 2.284 1.00 89.81 215 ALA A N 1
ATOM 1600 C CA . ALA A 1 215 ? -14.809 9.473 2.254 1.00 89.81 215 ALA A CA 1
ATOM 1601 C C . ALA A 1 215 ? -15.152 8.371 1.237 1.00 89.81 215 ALA A C 1
ATOM 1603 O O . ALA A 1 215 ? -14.309 7.962 0.434 1.00 89.81 215 ALA A O 1
ATOM 1604 N N . VAL A 1 216 ? -16.412 7.928 1.225 1.00 92.88 216 VAL A N 1
ATOM 1605 C CA . VAL A 1 216 ? -16.905 6.933 0.267 1.00 92.88 216 VAL A CA 1
ATOM 1606 C C . VAL A 1 216 ? -16.885 7.491 -1.163 1.00 92.88 216 VAL A C 1
ATOM 1608 O O . VAL A 1 216 ? -16.367 6.833 -2.069 1.00 92.88 216 VAL A O 1
ATOM 1611 N N . ALA A 1 217 ? -17.330 8.735 -1.368 1.00 92.94 217 ALA A N 1
ATOM 1612 C CA . ALA A 1 217 ? -17.282 9.399 -2.672 1.00 92.94 217 ALA A CA 1
ATOM 1613 C C . ALA A 1 217 ? -15.846 9.550 -3.215 1.00 92.94 217 ALA A C 1
ATOM 1615 O O . ALA A 1 217 ? -15.612 9.385 -4.416 1.00 92.94 217 ALA A O 1
ATOM 1616 N N . GLY A 1 218 ? -14.869 9.819 -2.344 1.00 94.06 218 GLY A N 1
ATOM 1617 C CA . GLY A 1 218 ? -13.453 9.878 -2.707 1.00 94.06 218 GLY A CA 1
ATOM 1618 C C . GLY A 1 218 ? -12.910 8.533 -3.197 1.00 94.06 218 GLY A C 1
ATOM 1619 O O . GLY A 1 218 ? -12.255 8.470 -4.241 1.00 94.06 218 GLY A O 1
ATOM 1620 N N . ALA A 1 219 ? -13.227 7.440 -2.497 1.00 93.94 219 ALA A N 1
ATOM 1621 C CA . ALA A 1 219 ? -12.820 6.099 -2.917 1.00 93.94 219 ALA A CA 1
ATOM 1622 C C . ALA A 1 219 ? -13.479 5.676 -4.243 1.00 93.94 219 ALA A C 1
ATOM 1624 O O . ALA A 1 219 ? -12.837 5.049 -5.086 1.00 93.94 219 ALA A O 1
ATOM 1625 N N . GLU A 1 220 ? -14.729 6.073 -4.477 1.00 96.94 220 GLU A N 1
ATOM 1626 C CA . GLU A 1 220 ? -15.414 5.856 -5.754 1.00 96.94 220 GLU A CA 1
ATOM 1627 C C . GLU A 1 220 ? -14.809 6.648 -6.906 1.00 96.94 220 GLU A C 1
ATOM 1629 O O . GLU A 1 220 ? -14.753 6.148 -8.029 1.00 96.94 220 GLU A O 1
ATOM 1634 N N . ALA A 1 221 ? -14.370 7.881 -6.653 1.00 97.56 221 ALA A N 1
ATOM 1635 C CA . ALA A 1 221 ? -13.654 8.668 -7.648 1.00 97.56 221 ALA A CA 1
ATOM 1636 C C . ALA A 1 221 ? -12.341 7.976 -8.031 1.00 97.56 221 ALA A C 1
ATOM 1638 O O . ALA A 1 221 ? -12.116 7.714 -9.207 1.00 97.56 221 ALA A O 1
ATOM 1639 N N . ALA A 1 222 ? -11.542 7.555 -7.045 1.00 96.31 222 ALA A N 1
ATOM 1640 C CA . ALA A 1 222 ? -10.300 6.824 -7.295 1.00 96.31 222 ALA A CA 1
ATOM 1641 C C . ALA A 1 222 ? -10.519 5.487 -8.029 1.00 96.31 222 ALA A C 1
ATOM 1643 O O . ALA A 1 222 ? -9.679 5.078 -8.834 1.00 96.31 222 ALA A O 1
ATOM 1644 N N . PHE A 1 223 ? -11.632 4.803 -7.748 1.00 98.06 223 PHE A N 1
ATOM 1645 C CA . PHE A 1 223 ? -12.059 3.599 -8.456 1.00 98.06 223 PHE A CA 1
ATOM 1646 C C . PHE A 1 223 ? -12.412 3.888 -9.922 1.00 98.06 223 PHE A C 1
ATOM 1648 O O . PHE A 1 223 ? -11.929 3.183 -10.806 1.00 98.06 223 PHE A O 1
ATOM 1655 N N . ARG A 1 224 ? -13.207 4.935 -10.189 1.00 98.06 224 ARG A N 1
ATOM 1656 C CA . ARG A 1 224 ? -13.579 5.352 -11.553 1.00 98.06 224 ARG A CA 1
ATOM 1657 C C . ARG A 1 224 ? -12.365 5.785 -12.368 1.00 98.06 224 ARG A C 1
ATOM 1659 O O . ARG A 1 224 ? -12.181 5.276 -13.464 1.00 98.06 224 ARG A O 1
ATOM 1666 N N . ASP A 1 225 ? -11.486 6.602 -11.793 1.00 97.06 225 ASP A N 1
ATOM 1667 C CA . ASP A 1 225 ? -10.245 7.024 -12.449 1.00 97.06 225 ASP A CA 1
ATOM 1668 C C . ASP A 1 225 ? -9.387 5.823 -12.874 1.00 97.06 225 ASP A C 1
ATOM 1670 O O . ASP A 1 225 ? -8.745 5.835 -13.923 1.00 97.06 225 ASP A O 1
ATOM 1674 N N . LEU A 1 226 ? -9.349 4.767 -12.054 1.00 97.25 226 LEU A N 1
ATOM 1675 C CA . LEU A 1 226 ? -8.610 3.555 -12.389 1.00 97.25 226 LEU A CA 1
ATOM 1676 C C . LEU A 1 226 ? -9.328 2.708 -13.444 1.00 97.25 226 LEU A C 1
ATOM 1678 O O . LEU A 1 226 ? -8.664 2.176 -14.332 1.00 97.25 226 LEU A O 1
ATOM 1682 N N . LEU A 1 227 ? -10.656 2.596 -13.375 1.00 96.31 227 LEU A N 1
ATOM 1683 C CA . LEU A 1 227 ? -11.447 1.941 -14.419 1.00 96.31 227 LEU A CA 1
ATOM 1684 C C . LEU A 1 227 ? -11.230 2.598 -15.783 1.00 96.31 227 LEU A C 1
ATOM 1686 O O . LEU A 1 227 ? -11.030 1.887 -16.764 1.00 96.31 227 LEU A O 1
ATOM 1690 N N . ASP A 1 228 ? -11.191 3.927 -15.836 1.00 97.06 228 ASP A N 1
ATOM 1691 C CA . ASP A 1 228 ? -10.990 4.680 -17.077 1.00 97.06 228 ASP A CA 1
ATOM 1692 C C . ASP A 1 228 ? -9.598 4.435 -17.694 1.00 97.06 228 ASP A C 1
ATOM 1694 O O . ASP A 1 228 ? -9.424 4.541 -18.909 1.00 97.06 228 ASP A O 1
ATOM 1698 N N . ARG A 1 229 ? -8.604 4.042 -16.883 1.00 95.81 229 ARG A N 1
ATOM 1699 C CA . ARG A 1 229 ? -7.251 3.666 -17.341 1.00 95.81 229 ARG A CA 1
ATOM 1700 C C . ARG A 1 229 ? -7.143 2.225 -17.848 1.00 95.81 229 ARG A C 1
ATOM 1702 O O . ARG A 1 229 ? -6.219 1.924 -18.606 1.00 95.81 229 ARG A O 1
ATOM 1709 N N . MET A 1 230 ? -8.058 1.333 -17.461 1.00 97.50 230 MET A N 1
ATOM 1710 C CA . MET A 1 230 ? -7.990 -0.094 -17.808 1.00 97.50 230 MET A CA 1
ATOM 1711 C C . MET A 1 230 ? -7.883 -0.362 -19.320 1.00 97.50 230 MET A C 1
ATOM 1713 O O . MET A 1 230 ? -7.009 -1.146 -19.697 1.00 97.50 230 MET A O 1
ATOM 1717 N N . PRO A 1 231 ? -8.674 0.288 -20.202 1.00 97.50 231 PRO A N 1
ATOM 1718 C CA . PRO A 1 231 ? -8.597 0.032 -21.641 1.00 97.50 231 PRO A CA 1
ATOM 1719 C C . PRO A 1 231 ? -7.234 0.387 -22.246 1.00 97.50 231 PRO A C 1
ATOM 1721 O O . PRO A 1 231 ? -6.734 -0.324 -23.115 1.00 97.50 231 PRO A O 1
ATOM 1724 N N . ALA A 1 232 ? -6.602 1.467 -21.774 1.00 96.81 232 ALA A N 1
ATOM 1725 C CA . ALA A 1 232 ? -5.282 1.874 -22.252 1.00 96.81 232 ALA A CA 1
ATOM 1726 C C . ALA A 1 232 ? -4.196 0.868 -21.836 1.00 96.81 232 ALA A C 1
ATOM 1728 O O . ALA A 1 232 ? -3.329 0.522 -22.638 1.00 96.81 232 ALA A O 1
ATOM 1729 N N . ALA A 1 233 ? -4.266 0.355 -20.605 1.00 97.50 233 ALA A N 1
ATOM 1730 C CA . ALA A 1 233 ? -3.345 -0.668 -20.121 1.00 97.50 233 ALA A CA 1
ATOM 1731 C C . ALA A 1 233 ? -3.538 -2.015 -20.840 1.00 97.50 233 ALA A C 1
ATOM 1733 O O . ALA A 1 233 ? -2.560 -2.691 -21.159 1.00 97.50 233 ALA A O 1
ATOM 1734 N N . GLU A 1 234 ? -4.781 -2.393 -21.139 1.00 98.19 234 GLU A N 1
ATOM 1735 C CA . GLU A 1 234 ? -5.095 -3.583 -21.936 1.00 98.19 234 GLU A CA 1
ATOM 1736 C C . GLU A 1 234 ? -4.525 -3.470 -23.356 1.00 98.19 234 GLU A C 1
ATOM 1738 O O . GLU A 1 234 ? -3.776 -4.348 -23.785 1.00 98.19 234 GLU A O 1
ATOM 1743 N N . ALA A 1 235 ? -4.746 -2.335 -24.026 1.00 98.12 235 ALA A N 1
ATOM 1744 C CA . ALA A 1 235 ? -4.169 -2.062 -25.341 1.00 98.12 235 ALA A CA 1
ATOM 1745 C C . ALA A 1 235 ? -2.629 -2.067 -25.327 1.00 98.12 235 ALA A C 1
ATOM 1747 O O . ALA A 1 235 ? -1.999 -2.565 -26.261 1.00 98.12 235 ALA A O 1
ATOM 1748 N N . ALA A 1 236 ? -1.998 -1.555 -24.264 1.00 98.00 236 ALA A N 1
ATOM 1749 C CA . ALA A 1 236 ? -0.546 -1.615 -24.107 1.00 98.00 236 ALA A CA 1
ATOM 1750 C C . ALA A 1 236 ? -0.041 -3.064 -23.992 1.00 98.00 236 ALA A C 1
ATOM 1752 O O . ALA A 1 236 ? 0.974 -3.413 -24.602 1.00 98.00 236 ALA A O 1
ATOM 1753 N N . LEU A 1 237 ? -0.751 -3.919 -23.248 1.00 98.25 237 LEU A N 1
ATOM 1754 C CA . LEU A 1 237 ? -0.418 -5.338 -23.129 1.00 98.25 237 LEU A CA 1
ATOM 1755 C C . LEU A 1 237 ? -0.600 -6.086 -24.454 1.00 98.25 237 LEU A C 1
ATOM 1757 O O . LEU A 1 237 ? 0.276 -6.867 -24.829 1.00 98.25 237 LEU A O 1
ATOM 1761 N N . ASP A 1 238 ? -1.676 -5.820 -25.186 1.00 98.31 238 ASP A N 1
ATOM 1762 C CA . ASP A 1 238 ? -1.904 -6.409 -26.509 1.00 98.31 238 ASP A CA 1
ATOM 1763 C C . ASP A 1 238 ? -0.849 -5.956 -27.521 1.00 98.31 238 ASP A C 1
ATOM 1765 O O . ASP A 1 238 ? -0.229 -6.786 -28.187 1.00 98.31 238 ASP A O 1
ATOM 1769 N N . GLY A 1 239 ? -0.507 -4.667 -27.530 1.00 97.94 239 GLY A N 1
ATOM 1770 C CA . GLY A 1 239 ? 0.581 -4.148 -28.354 1.00 97.94 239 GLY A CA 1
ATOM 1771 C C . GLY A 1 239 ? 1.949 -4.753 -28.013 1.00 97.94 239 GLY A C 1
ATOM 1772 O O . GLY A 1 239 ? 2.812 -4.836 -28.889 1.00 97.94 239 GLY A O 1
ATOM 1773 N N . MET A 1 240 ? 2.184 -5.183 -26.765 1.00 98.12 240 MET A N 1
ATOM 1774 C CA . MET A 1 240 ? 3.381 -5.956 -26.409 1.00 98.12 240 MET A CA 1
ATOM 1775 C C . MET A 1 240 ? 3.317 -7.396 -26.935 1.00 98.12 240 MET A C 1
ATOM 1777 O O . MET A 1 240 ? 4.335 -7.909 -27.400 1.00 98.12 240 MET A O 1
ATOM 1781 N N . ARG A 1 241 ? 2.142 -8.040 -26.882 1.00 97.81 241 ARG A N 1
ATOM 1782 C CA . ARG A 1 241 ? 1.924 -9.414 -27.375 1.00 97.81 241 ARG A CA 1
ATOM 1783 C C . ARG A 1 241 ? 2.146 -9.540 -28.878 1.00 97.81 241 ARG A C 1
ATOM 1785 O O . ARG A 1 241 ? 2.649 -10.567 -29.322 1.00 97.81 241 ARG A O 1
ATOM 1792 N N . GLU A 1 242 ? 1.794 -8.509 -29.637 1.00 97.94 242 GLU A N 1
ATOM 1793 C CA . GLU A 1 242 ? 1.976 -8.474 -31.091 1.00 97.94 242 GLU A CA 1
ATOM 1794 C C . GLU A 1 242 ? 3.437 -8.252 -31.506 1.00 97.94 242 GLU A C 1
ATOM 1796 O O . GLU A 1 242 ? 3.883 -8.800 -32.513 1.00 97.94 242 GLU A O 1
ATOM 1801 N N . ARG A 1 243 ? 4.190 -7.448 -30.742 1.00 96.69 243 ARG A N 1
ATOM 1802 C CA . ARG A 1 243 ? 5.527 -6.968 -31.139 1.00 96.69 243 ARG A CA 1
ATOM 1803 C C . ARG A 1 243 ? 6.692 -7.734 -30.523 1.00 96.69 243 ARG A C 1
ATOM 1805 O O . ARG A 1 243 ? 7.769 -7.761 -31.114 1.00 96.69 243 ARG A O 1
ATOM 1812 N N . TYR A 1 244 ? 6.514 -8.325 -29.344 1.00 96.69 244 TYR A N 1
ATOM 1813 C CA . TYR A 1 244 ? 7.611 -8.913 -28.574 1.00 96.69 244 TYR A CA 1
ATOM 1814 C C . TYR A 1 244 ? 7.386 -10.396 -28.273 1.00 96.69 244 TYR A C 1
ATOM 1816 O O . TYR A 1 244 ? 6.262 -10.891 -28.216 1.00 96.69 244 TYR A O 1
ATOM 1824 N N . ALA A 1 245 ? 8.482 -11.121 -28.032 1.00 97.12 245 ALA A N 1
ATOM 1825 C CA . ALA A 1 245 ? 8.419 -12.520 -27.616 1.00 97.12 245 ALA A CA 1
ATOM 1826 C C . ALA A 1 245 ? 7.726 -12.672 -26.240 1.00 97.12 245 ALA A C 1
ATOM 1828 O O . ALA A 1 245 ? 7.875 -11.790 -25.390 1.00 97.12 245 ALA A O 1
ATOM 1829 N N . PRO A 1 246 ? 7.050 -13.804 -25.948 1.00 96.69 246 PRO A N 1
ATOM 1830 C CA . PRO A 1 246 ? 6.333 -14.010 -24.683 1.00 96.69 246 PRO A CA 1
ATOM 1831 C C . PRO A 1 246 ? 7.157 -13.797 -23.410 1.00 96.69 246 PRO A C 1
ATOM 1833 O O . PRO A 1 246 ? 6.646 -13.288 -22.415 1.00 96.69 246 PRO A O 1
ATOM 1836 N N . SER A 1 247 ? 8.449 -14.131 -23.440 1.00 97.31 247 SER A N 1
ATOM 1837 C CA . SER A 1 247 ? 9.368 -13.896 -22.322 1.00 97.31 247 SER A CA 1
ATOM 1838 C C . SER A 1 247 ? 9.524 -12.411 -21.971 1.00 97.31 247 SER A C 1
ATOM 1840 O O . SER A 1 247 ? 9.791 -12.089 -20.815 1.00 97.31 247 SER A O 1
ATOM 1842 N N . ALA A 1 248 ? 9.324 -11.502 -22.930 1.00 96.50 248 ALA A N 1
ATOM 1843 C CA . ALA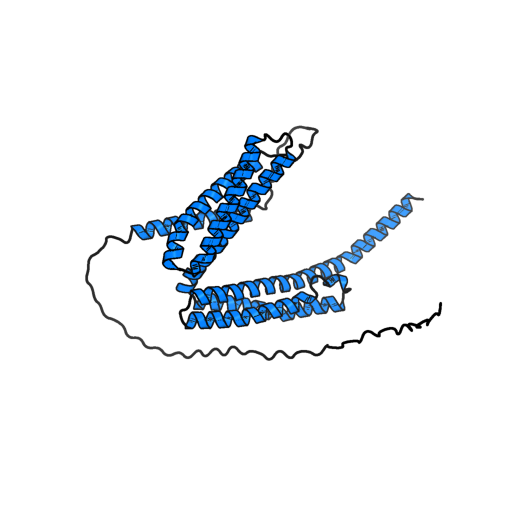 A 1 248 ? 9.481 -10.066 -22.729 1.00 96.50 248 ALA A CA 1
ATOM 1844 C C . ALA A 1 248 ? 8.367 -9.468 -21.855 1.00 96.50 248 ALA A C 1
ATOM 1846 O O . ALA A 1 248 ? 8.647 -8.586 -21.042 1.00 96.50 248 ALA A O 1
ATOM 1847 N N . TYR A 1 249 ? 7.130 -9.959 -21.971 1.00 97.19 249 TYR A N 1
ATOM 1848 C CA . TYR A 1 249 ? 5.974 -9.462 -21.210 1.00 97.19 249 TYR A CA 1
ATOM 1849 C C . TYR A 1 249 ? 5.449 -10.450 -20.157 1.00 97.19 249 TYR A C 1
ATOM 1851 O O . TYR A 1 249 ? 4.506 -10.125 -19.438 1.00 97.19 249 TYR A O 1
ATOM 1859 N N . ALA A 1 250 ? 6.065 -11.629 -20.011 1.00 97.12 250 ALA A N 1
ATOM 1860 C CA . ALA A 1 250 ? 5.679 -12.640 -19.023 1.00 97.12 250 ALA A CA 1
ATOM 1861 C C . ALA A 1 250 ? 5.429 -12.091 -17.597 1.00 97.12 250 ALA A C 1
ATOM 1863 O O . ALA A 1 250 ? 4.421 -12.486 -17.008 1.00 97.12 250 ALA A O 1
ATOM 1864 N N . PRO A 1 251 ? 6.235 -11.152 -17.048 1.00 96.38 251 PRO A N 1
ATOM 1865 C CA . PRO A 1 251 ? 6.002 -10.614 -15.702 1.00 96.38 251 PRO A CA 1
ATOM 1866 C C . PRO A 1 251 ? 4.666 -9.882 -15.522 1.00 96.38 251 PRO A C 1
ATOM 1868 O O . PRO A 1 251 ? 4.179 -9.785 -14.400 1.00 96.38 251 PRO A O 1
ATOM 1871 N N . VAL A 1 252 ? 4.078 -9.364 -16.607 1.00 98.00 252 VAL A N 1
ATOM 1872 C CA . VAL A 1 252 ? 2.831 -8.578 -16.584 1.00 98.00 252 VAL A CA 1
ATOM 1873 C C . VAL A 1 252 ? 1.685 -9.240 -17.355 1.00 98.00 252 VAL A C 1
ATOM 1875 O O . VAL A 1 252 ? 0.611 -8.661 -17.500 1.00 98.00 252 VAL A O 1
ATOM 1878 N N . ALA A 1 253 ? 1.879 -10.471 -17.837 1.00 95.38 253 ALA A N 1
ATOM 1879 C CA . ALA A 1 253 ? 0.942 -11.142 -18.738 1.00 95.38 253 ALA A CA 1
ATOM 1880 C C . ALA A 1 253 ? -0.467 -11.335 -18.144 1.00 95.38 253 ALA A C 1
ATOM 1882 O O . ALA A 1 253 ? -1.445 -11.340 -18.892 1.00 95.38 253 ALA A O 1
ATOM 1883 N N . GLY A 1 254 ? -0.562 -11.490 -16.818 1.00 94.25 254 GLY A N 1
ATOM 1884 C CA . GLY A 1 254 ? -1.819 -11.660 -16.079 1.00 94.25 254 GLY A CA 1
ATOM 1885 C C . GLY A 1 254 ? -2.296 -10.414 -15.327 1.00 94.25 254 GLY A C 1
ATOM 1886 O O . GLY A 1 254 ? -3.313 -10.486 -14.639 1.00 94.25 254 GLY A O 1
ATOM 1887 N N . SER A 1 255 ? -1.583 -9.289 -15.425 1.00 95.25 255 SER A N 1
ATOM 1888 C CA . SER A 1 255 ? -1.848 -8.109 -14.594 1.00 95.25 255 SER A CA 1
ATOM 1889 C C . SER A 1 255 ? -3.230 -7.504 -14.837 1.00 95.25 255 SER A C 1
ATOM 1891 O O . SER A 1 255 ? -3.889 -7.115 -13.879 1.00 95.25 255 SER A O 1
ATOM 1893 N N . ILE A 1 256 ? -3.696 -7.474 -16.092 1.00 98.12 256 ILE A N 1
ATOM 1894 C CA . ILE A 1 256 ? -5.011 -6.918 -16.451 1.00 98.12 256 ILE A CA 1
ATOM 1895 C C . ILE A 1 256 ? -6.149 -7.731 -15.823 1.00 98.12 256 ILE A C 1
ATOM 1897 O O . ILE A 1 256 ? -7.012 -7.154 -15.170 1.00 98.12 256 ILE A O 1
ATOM 1901 N N . GLY A 1 257 ? -6.112 -9.064 -15.933 1.00 95.06 257 GLY A N 1
ATOM 1902 C CA . GLY A 1 257 ? -7.122 -9.928 -15.309 1.00 95.06 257 GLY A CA 1
ATOM 1903 C C . GLY A 1 257 ? -7.131 -9.804 -13.782 1.00 95.06 257 GLY A C 1
ATOM 1904 O O . GLY A 1 257 ? -8.182 -9.624 -13.176 1.00 95.06 257 GLY A O 1
ATOM 1905 N N . GLN A 1 258 ? -5.952 -9.780 -13.152 1.00 97.06 258 GLN A N 1
ATOM 1906 C CA . GLN A 1 258 ? -5.854 -9.574 -11.702 1.00 97.06 258 GLN A CA 1
ATOM 1907 C C . GLN A 1 258 ? -6.370 -8.192 -11.272 1.00 97.06 258 GLN A C 1
ATOM 1909 O O . GLN A 1 258 ? -7.014 -8.073 -10.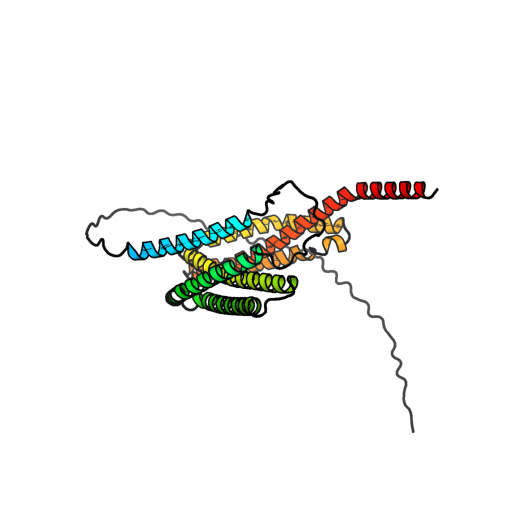231 1.00 97.06 258 GLN A O 1
ATOM 1914 N N . ALA A 1 259 ? -6.113 -7.140 -12.056 1.00 96.94 259 ALA A N 1
ATOM 1915 C CA . ALA A 1 259 ? -6.637 -5.807 -11.781 1.00 96.94 259 ALA A CA 1
ATOM 1916 C C . ALA A 1 259 ? -8.171 -5.784 -11.877 1.00 96.94 259 ALA A C 1
ATOM 1918 O O . ALA A 1 259 ? -8.821 -5.215 -11.001 1.00 96.94 259 ALA A O 1
ATOM 1919 N N . GLN A 1 260 ? -8.754 -6.463 -12.869 1.00 97.25 260 GLN A N 1
ATOM 1920 C CA . GLN A 1 260 ? -10.207 -6.615 -13.005 1.00 97.25 260 GLN A CA 1
ATOM 1921 C C . GLN A 1 260 ? -10.818 -7.320 -11.787 1.00 97.25 260 GLN A C 1
ATOM 1923 O O . GLN A 1 260 ? -11.764 -6.794 -11.201 1.00 97.25 260 GLN A O 1
ATOM 1928 N N . ASP A 1 261 ? -10.240 -8.435 -11.331 1.00 96.19 261 ASP A N 1
ATOM 1929 C CA . ASP A 1 261 ? -10.712 -9.145 -10.132 1.00 96.19 261 ASP A CA 1
ATOM 1930 C C . ASP A 1 261 ? -10.714 -8.238 -8.892 1.00 96.19 261 ASP A C 1
ATOM 1932 O O . ASP A 1 261 ? -11.645 -8.244 -8.078 1.00 96.19 261 ASP A O 1
ATOM 1936 N N . ARG A 1 262 ? -9.672 -7.413 -8.745 1.00 97.44 262 ARG A N 1
ATOM 1937 C CA . ARG A 1 262 ? -9.574 -6.437 -7.654 1.00 97.44 262 ARG A CA 1
ATOM 1938 C C . ARG A 1 262 ? -10.618 -5.331 -7.772 1.00 97.44 262 ARG A C 1
ATOM 1940 O O . ARG A 1 262 ? -11.185 -4.945 -6.753 1.00 97.44 262 ARG A O 1
ATOM 1947 N N . LEU A 1 263 ? -10.926 -4.861 -8.977 1.00 96.81 263 LEU A N 1
ATOM 1948 C CA . LEU A 1 263 ? -11.976 -3.865 -9.205 1.00 96.81 263 LEU A CA 1
ATOM 1949 C C . LEU A 1 263 ? -13.383 -4.436 -8.951 1.00 96.81 263 LEU A C 1
ATOM 1951 O O . LEU A 1 263 ? -14.234 -3.750 -8.380 1.00 96.81 263 LEU A O 1
ATOM 1955 N N . VAL A 1 264 ? -13.626 -5.710 -9.263 1.00 97.75 264 VAL A N 1
ATOM 1956 C CA . VAL A 1 264 ? -14.878 -6.394 -8.891 1.00 97.75 264 VAL A CA 1
ATOM 1957 C C . VAL A 1 264 ? -15.034 -6.442 -7.369 1.00 97.75 264 VAL A C 1
ATOM 1959 O O . VAL A 1 264 ? -16.075 -6.049 -6.839 1.00 97.75 264 VAL A O 1
ATOM 1962 N N . PHE A 1 265 ? -13.985 -6.839 -6.645 1.00 95.88 265 PHE A N 1
ATOM 1963 C CA . PHE A 1 265 ? -13.996 -6.837 -5.179 1.00 95.88 265 PHE A CA 1
ATOM 1964 C C . PHE A 1 265 ? -14.142 -5.424 -4.583 1.00 95.88 265 PHE A C 1
ATOM 1966 O O . PHE A 1 265 ? -14.847 -5.226 -3.587 1.00 95.88 265 PHE A O 1
ATOM 1973 N N . ALA A 1 266 ? -13.513 -4.417 -5.196 1.00 96.88 266 ALA A N 1
ATOM 1974 C CA . ALA A 1 266 ? -13.681 -3.024 -4.792 1.00 96.88 266 ALA A CA 1
ATOM 1975 C C . ALA A 1 266 ? -15.140 -2.575 -4.953 1.00 96.88 266 ALA A C 1
ATOM 1977 O O . ALA A 1 266 ? -15.678 -1.930 -4.060 1.00 96.88 266 ALA A O 1
ATOM 1978 N N . THR A 1 267 ? -15.811 -2.990 -6.030 1.00 97.44 267 THR A N 1
ATOM 1979 C CA . THR A 1 267 ? -17.225 -2.673 -6.277 1.00 97.44 267 THR A CA 1
ATOM 1980 C C . THR A 1 267 ? -18.130 -3.210 -5.169 1.00 97.44 267 THR A C 1
ATOM 1982 O O . THR A 1 267 ? -18.948 -2.466 -4.623 1.00 97.44 267 THR A O 1
ATOM 1985 N N . SER A 1 268 ? -17.985 -4.488 -4.796 1.00 96.75 268 SER A N 1
ATOM 1986 C CA . SER A 1 268 ? -18.789 -5.064 -3.709 1.00 96.75 268 SER A CA 1
ATOM 1987 C C . SER A 1 268 ? -18.521 -4.365 -2.377 1.00 96.75 268 SER A C 1
ATOM 1989 O O . SER A 1 268 ? -19.459 -4.078 -1.636 1.00 96.75 268 SER A O 1
ATOM 1991 N N . SER A 1 269 ? -17.257 -4.036 -2.109 1.00 96.62 269 SER A N 1
ATOM 1992 C CA . SER A 1 269 ? -16.842 -3.372 -0.873 1.00 96.62 269 SER A CA 1
ATOM 1993 C C . SER A 1 269 ? -17.367 -1.932 -0.789 1.00 96.62 269 SER A C 1
ATOM 1995 O O . SER A 1 269 ? -17.899 -1.543 0.244 1.00 96.62 269 SER A O 1
ATOM 1997 N N . LEU A 1 270 ? -17.320 -1.154 -1.877 1.00 97.38 270 LEU A N 1
ATOM 1998 C CA . LEU A 1 270 ? -17.884 0.204 -1.920 1.00 97.38 270 LEU A CA 1
ATOM 1999 C C . LEU A 1 270 ? -19.400 0.199 -1.698 1.00 97.38 270 LEU A C 1
ATOM 2001 O O . LEU A 1 270 ? -19.920 1.032 -0.960 1.00 97.38 270 LEU A O 1
ATOM 2005 N N . ASN A 1 271 ? -20.117 -0.767 -2.277 1.00 97.38 271 ASN A N 1
ATOM 2006 C CA . ASN A 1 271 ? -21.557 -0.898 -2.054 1.00 97.38 271 ASN A CA 1
ATOM 2007 C C . ASN A 1 271 ? -21.892 -1.240 -0.595 1.00 97.38 271 ASN A C 1
ATOM 2009 O O . ASN A 1 271 ? -22.826 -0.667 -0.038 1.00 97.38 271 ASN A O 1
ATOM 2013 N N . GLN A 1 272 ? -21.124 -2.130 0.036 1.00 96.94 272 GLN A N 1
ATOM 2014 C CA . GLN A 1 272 ? -21.282 -2.444 1.460 1.00 96.94 272 GLN A CA 1
ATOM 2015 C C . GLN A 1 272 ? -20.944 -1.240 2.348 1.00 96.94 272 GLN A C 1
ATOM 2017 O O . GLN A 1 272 ? -21.675 -0.953 3.293 1.00 96.94 272 GLN A O 1
ATOM 2022 N N . ALA A 1 273 ? -19.890 -0.488 2.009 1.00 94.38 273 ALA A N 1
ATOM 2023 C CA . ALA A 1 273 ? -19.527 0.736 2.716 1.00 94.38 273 ALA A CA 1
ATOM 2024 C C . ALA A 1 273 ? -20.665 1.768 2.671 1.00 94.38 273 ALA A C 1
ATOM 2026 O O . ALA A 1 273 ? -21.062 2.262 3.723 1.00 94.38 273 ALA A O 1
ATOM 2027 N N . ARG A 1 274 ? -21.250 2.025 1.491 1.00 95.75 274 ARG A N 1
ATOM 2028 C CA . ARG A 1 274 ? -22.426 2.905 1.335 1.00 95.75 274 ARG A CA 1
ATOM 2029 C C . ARG A 1 274 ? -23.595 2.463 2.211 1.00 95.75 274 ARG A C 1
ATOM 2031 O O . ARG A 1 274 ? -24.094 3.251 3.001 1.00 95.75 274 ARG A O 1
ATOM 2038 N N . GLN A 1 275 ? -23.981 1.188 2.134 1.00 96.69 275 GLN A N 1
ATOM 2039 C CA . GLN A 1 275 ? -25.095 0.649 2.925 1.00 96.69 275 GLN A CA 1
ATOM 2040 C C . GLN A 1 275 ? -24.861 0.777 4.435 1.00 96.69 275 GLN A C 1
ATOM 2042 O O . GLN A 1 275 ? -25.799 1.028 5.192 1.00 96.69 275 GLN A O 1
ATOM 2047 N N . ALA A 1 276 ? -23.619 0.593 4.888 1.00 93.62 276 ALA A N 1
ATOM 2048 C CA . ALA A 1 276 ? -23.257 0.775 6.286 1.00 93.62 276 ALA A CA 1
ATOM 2049 C C . ALA A 1 276 ? -23.296 2.257 6.699 1.00 93.62 276 ALA A C 1
ATOM 2051 O O . ALA A 1 276 ? -23.790 2.554 7.786 1.00 93.62 276 ALA A O 1
ATOM 2052 N N . VAL A 1 277 ? -22.847 3.180 5.837 1.00 92.81 277 VAL A N 1
ATOM 2053 C CA . VAL A 1 277 ? -22.977 4.634 6.054 1.00 92.81 277 VAL A CA 1
ATOM 2054 C C . VAL A 1 277 ? -24.446 5.044 6.148 1.00 92.81 277 VAL A C 1
ATOM 2056 O O . VAL A 1 277 ? -24.825 5.678 7.130 1.00 92.81 277 VAL A O 1
ATOM 2059 N N . ASP A 1 278 ? -25.282 4.618 5.200 1.00 93.31 278 ASP A N 1
ATOM 2060 C CA . ASP A 1 278 ? -26.719 4.932 5.168 1.00 93.31 278 ASP A CA 1
ATOM 2061 C C . ASP A 1 278 ? -27.451 4.427 6.421 1.00 93.31 278 ASP A C 1
ATOM 2063 O O . ASP A 1 278 ? -28.439 5.010 6.865 1.00 93.31 278 ASP A O 1
ATOM 2067 N N . ALA A 1 279 ? -26.949 3.346 7.020 1.00 93.50 279 ALA A N 1
ATOM 2068 C CA . ALA A 1 279 ? -27.488 2.771 8.243 1.00 93.50 279 ALA A CA 1
ATOM 2069 C C . ALA A 1 279 ? -26.806 3.263 9.537 1.00 93.50 279 ALA A C 1
ATOM 2071 O O . ALA A 1 279 ? -27.075 2.708 10.605 1.00 93.50 279 ALA A O 1
ATOM 2072 N N . GLY A 1 280 ? -25.905 4.251 9.465 1.00 89.62 280 GLY A N 1
ATOM 2073 C CA . GLY A 1 280 ? -25.187 4.808 10.621 1.00 89.62 280 GLY A CA 1
ATOM 2074 C C . GLY A 1 280 ? -24.170 3.858 11.271 1.00 89.62 280 GLY A C 1
ATOM 2075 O O . GLY A 1 280 ? -23.725 4.086 12.396 1.00 89.62 280 GLY A O 1
ATOM 2076 N N . ARG A 1 281 ? -23.781 2.772 10.593 1.00 88.69 281 ARG A N 1
ATOM 2077 C CA . ARG A 1 281 ? -22.830 1.761 11.087 1.00 88.69 281 ARG A CA 1
ATOM 2078 C C . ARG A 1 281 ? -21.395 2.109 10.677 1.00 88.69 281 ARG A C 1
ATOM 2080 O O . ARG A 1 281 ? -20.739 1.355 9.961 1.00 88.69 281 ARG A O 1
ATOM 2087 N N . HIS A 1 282 ? -20.886 3.250 11.149 1.00 85.69 282 HIS A N 1
ATOM 2088 C CA . HIS A 1 282 ? -19.560 3.774 10.771 1.00 85.69 282 HIS A CA 1
ATOM 2089 C C . HIS A 1 282 ? -18.382 2.793 10.962 1.00 85.69 282 HIS A C 1
ATOM 2091 O O . HIS A 1 282 ? -17.534 2.736 10.069 1.00 85.69 282 HIS A O 1
ATOM 2097 N N . PRO A 1 283 ? -18.309 1.976 12.037 1.00 82.88 283 PRO A N 1
ATOM 2098 C CA . PRO A 1 283 ? -17.244 0.979 12.170 1.00 82.88 283 PRO A CA 1
ATOM 2099 C C . PRO A 1 283 ? -17.261 -0.082 11.061 1.00 82.88 283 PRO A C 1
ATOM 2101 O O . PRO A 1 283 ? -16.212 -0.452 10.542 1.00 82.88 283 PRO A O 1
ATOM 2104 N N . GLU A 1 284 ? -18.446 -0.541 10.656 1.00 85.62 284 GLU A N 1
ATOM 2105 C CA . GLU A 1 284 ? -18.613 -1.494 9.552 1.00 85.62 284 GLU A CA 1
ATOM 2106 C C . GLU A 1 284 ? -18.271 -0.834 8.208 1.00 85.62 284 GLU A C 1
ATOM 2108 O O . GLU A 1 284 ? -17.529 -1.400 7.403 1.00 85.62 284 GLU A O 1
ATOM 2113 N N . ALA A 1 285 ? -18.719 0.410 8.001 1.00 89.88 285 ALA A N 1
ATOM 2114 C CA . ALA A 1 285 ? -18.369 1.197 6.823 1.00 89.88 285 ALA A CA 1
ATOM 2115 C C . ALA A 1 285 ? -16.848 1.365 6.670 1.00 89.88 285 ALA A C 1
ATOM 2117 O O . ALA A 1 285 ? -16.328 1.227 5.563 1.00 89.88 285 ALA A O 1
ATOM 2118 N N . ALA A 1 286 ? -16.124 1.599 7.771 1.00 86.25 286 ALA A N 1
ATOM 2119 C CA . ALA A 1 286 ? -14.668 1.742 7.772 1.00 86.25 286 ALA A CA 1
ATOM 2120 C C . ALA A 1 286 ? -13.950 0.486 7.263 1.00 86.25 286 ALA A C 1
ATOM 2122 O O . ALA A 1 286 ? -12.993 0.585 6.489 1.00 86.25 286 ALA A O 1
ATOM 2123 N N . VAL A 1 287 ? -14.428 -0.695 7.665 1.00 85.81 287 VAL A N 1
ATOM 2124 C CA . VAL A 1 287 ? -13.869 -1.983 7.231 1.00 85.81 287 VAL A CA 1
ATOM 2125 C C . VAL A 1 287 ? -14.042 -2.161 5.723 1.00 85.81 287 VAL A C 1
ATOM 2127 O O . VAL A 1 287 ? -13.072 -2.450 5.018 1.00 85.81 287 VAL A O 1
ATOM 2130 N N . HIS A 1 288 ? -15.253 -1.939 5.212 1.00 91.44 288 HIS A N 1
ATOM 2131 C CA . HIS A 1 288 ? -15.548 -2.090 3.787 1.00 91.44 288 HIS A CA 1
ATOM 2132 C C . HIS A 1 288 ? -14.854 -1.034 2.921 1.00 91.44 288 HIS A C 1
ATOM 2134 O O . HIS A 1 288 ? -14.310 -1.365 1.865 1.00 91.44 288 HIS A O 1
ATOM 2140 N N . LEU A 1 289 ? -14.796 0.218 3.379 1.00 91.81 289 LEU A N 1
ATOM 2141 C CA . LEU A 1 289 ? -14.086 1.283 2.677 1.00 91.81 289 LEU A CA 1
ATOM 2142 C C . LEU A 1 289 ? -12.593 0.957 2.543 1.00 91.81 289 LEU A C 1
ATOM 2144 O O . LEU A 1 289 ? -12.035 1.063 1.454 1.00 91.81 289 LEU A O 1
ATOM 2148 N N . ARG A 1 290 ? -11.952 0.461 3.609 1.00 87.44 290 ARG A N 1
ATOM 2149 C CA . ARG A 1 290 ? -10.542 0.044 3.560 1.00 87.44 290 ARG A CA 1
ATOM 2150 C C . ARG A 1 290 ? -10.315 -1.113 2.593 1.00 87.44 290 ARG A C 1
ATOM 2152 O O . ARG A 1 290 ? -9.321 -1.125 1.865 1.00 87.44 290 ARG A O 1
ATOM 2159 N N . ALA A 1 291 ? -11.219 -2.090 2.589 1.00 89.62 291 ALA A N 1
ATOM 2160 C CA . ALA A 1 291 ? -11.155 -3.207 1.656 1.00 89.62 291 ALA A CA 1
ATOM 2161 C C . ALA A 1 291 ? -11.208 -2.711 0.198 1.00 89.62 291 ALA A C 1
ATOM 2163 O O . ALA A 1 291 ? -10.396 -3.141 -0.626 1.00 89.62 291 ALA A O 1
ATOM 2164 N N . ALA A 1 292 ? -12.087 -1.747 -0.098 1.00 94.75 292 ALA A N 1
ATOM 2165 C CA . ALA A 1 292 ? -12.164 -1.106 -1.407 1.00 94.75 292 ALA A CA 1
ATOM 2166 C C . ALA A 1 292 ? -10.882 -0.336 -1.769 1.00 94.75 292 ALA A C 1
ATOM 2168 O O . ALA A 1 292 ? -10.298 -0.591 -2.821 1.00 94.75 292 ALA A O 1
ATOM 2169 N N . GLU A 1 293 ? -10.408 0.559 -0.897 1.00 94.06 293 GLU A N 1
ATOM 2170 C CA . GLU A 1 293 ? -9.185 1.352 -1.108 1.00 94.06 293 GLU A CA 1
ATOM 2171 C C . GLU A 1 293 ? -7.959 0.462 -1.360 1.00 94.06 293 GLU A C 1
ATOM 2173 O O . GLU A 1 293 ? -7.156 0.712 -2.267 1.00 94.06 293 GLU A O 1
ATOM 2178 N N . GLY A 1 294 ? -7.824 -0.612 -0.576 1.00 90.94 294 GLY A N 1
ATOM 2179 C CA . GLY A 1 294 ? -6.747 -1.584 -0.723 1.00 90.94 294 GLY A CA 1
ATOM 2180 C C . GLY A 1 294 ? -6.803 -2.306 -2.067 1.00 90.94 294 GLY A C 1
ATOM 2181 O O . GLY A 1 294 ? -5.777 -2.458 -2.731 1.00 90.94 294 GLY A O 1
ATOM 2182 N N . ALA A 1 295 ? -7.995 -2.703 -2.508 1.00 94.69 295 ALA A N 1
ATOM 2183 C CA . ALA A 1 295 ? -8.179 -3.352 -3.798 1.00 94.69 295 ALA A CA 1
ATOM 2184 C C . ALA A 1 295 ? -7.918 -2.405 -4.980 1.00 94.69 295 ALA A C 1
ATOM 2186 O O . ALA A 1 295 ? -7.214 -2.792 -5.913 1.00 94.69 295 ALA A O 1
ATOM 2187 N N . VAL A 1 296 ? -8.380 -1.151 -4.910 1.00 97.38 296 VAL A N 1
ATOM 2188 C CA . VAL A 1 296 ? -8.069 -0.104 -5.903 1.00 97.38 296 VAL A CA 1
ATOM 2189 C C . VAL A 1 296 ? -6.562 0.146 -5.977 1.00 97.38 296 VAL A C 1
ATOM 2191 O O . VAL A 1 296 ? -5.999 0.233 -7.066 1.00 97.38 296 VAL A O 1
ATOM 2194 N N . THR A 1 297 ? -5.876 0.204 -4.834 1.00 96.62 297 THR A N 1
ATOM 2195 C CA . THR A 1 297 ? -4.416 0.379 -4.788 1.00 96.62 297 THR A CA 1
ATOM 2196 C C . THR A 1 297 ? -3.686 -0.798 -5.436 1.00 96.62 297 THR A C 1
ATOM 2198 O O . THR A 1 297 ? -2.765 -0.594 -6.224 1.00 96.62 297 THR A O 1
ATOM 2201 N N . GLN A 1 298 ? -4.107 -2.036 -5.159 1.00 95.19 298 GLN A N 1
ATOM 2202 C CA . GLN A 1 298 ? -3.517 -3.228 -5.779 1.00 95.19 298 GLN A CA 1
ATOM 2203 C C . GLN A 1 298 ? -3.742 -3.259 -7.294 1.00 95.19 298 GLN A C 1
ATOM 2205 O O . GLN A 1 298 ? -2.803 -3.514 -8.045 1.00 95.19 298 GLN A O 1
ATOM 2210 N N . ALA A 1 299 ? -4.960 -2.954 -7.748 1.00 97.44 299 ALA A N 1
ATOM 2211 C CA . ALA A 1 299 ? -5.272 -2.849 -9.169 1.00 97.44 299 ALA A CA 1
ATOM 2212 C C . ALA A 1 299 ? -4.415 -1.770 -9.853 1.00 97.44 299 ALA A C 1
ATOM 2214 O O . ALA A 1 299 ? -3.872 -2.009 -10.929 1.00 97.44 299 ALA A O 1
ATOM 2215 N N . ARG A 1 300 ? -4.207 -0.622 -9.197 1.00 98.12 300 ARG A N 1
ATOM 2216 C CA . ARG A 1 300 ? -3.346 0.454 -9.704 1.00 98.12 300 ARG A CA 1
ATOM 2217 C C . ARG A 1 300 ? -1.905 -0.008 -9.900 1.00 98.12 300 ARG A C 1
ATOM 2219 O O . ARG A 1 300 ? -1.352 0.217 -10.965 1.00 98.12 300 ARG A O 1
ATOM 2226 N N . VAL A 1 301 ? -1.322 -0.707 -8.923 1.00 97.75 301 VAL A N 1
ATOM 2227 C CA . VAL A 1 301 ? 0.048 -1.247 -9.034 1.00 97.75 301 VAL A CA 1
ATOM 2228 C C . VAL A 1 301 ? 0.190 -2.189 -10.233 1.00 97.75 301 VAL A C 1
ATOM 2230 O O . VAL A 1 301 ? 1.210 -2.164 -10.920 1.00 97.75 301 VAL A O 1
ATOM 2233 N N . LEU A 1 302 ? -0.827 -3.013 -10.494 1.00 97.75 302 LEU A N 1
ATOM 2234 C CA . LEU A 1 302 ? -0.843 -3.927 -11.636 1.00 97.75 302 LEU A CA 1
ATOM 2235 C C . LEU A 1 302 ? -0.912 -3.167 -12.968 1.00 97.75 302 LEU A C 1
ATOM 2237 O O . LEU A 1 302 ? -0.136 -3.474 -13.873 1.00 97.75 302 LEU A O 1
ATOM 2241 N N . VAL A 1 303 ? -1.790 -2.164 -13.065 1.00 98.19 303 VAL A N 1
ATOM 2242 C CA . VAL A 1 303 ? -1.938 -1.285 -14.239 1.00 98.19 303 VAL A CA 1
ATOM 2243 C C . VAL A 1 303 ? -0.653 -0.498 -14.510 1.00 98.19 303 VAL A C 1
ATOM 2245 O O . VAL A 1 303 ? -0.097 -0.590 -15.603 1.00 98.19 303 VAL A O 1
ATOM 2248 N N . ASP A 1 304 ? -0.110 0.177 -13.496 1.00 97.44 304 ASP A N 1
ATOM 2249 C CA . ASP A 1 304 ? 1.152 0.921 -13.590 1.00 97.44 304 ASP A CA 1
ATOM 2250 C C . ASP A 1 304 ? 2.321 -0.011 -13.971 1.00 97.44 304 ASP A C 1
ATOM 2252 O O . ASP A 1 304 ? 3.259 0.378 -14.668 1.00 97.44 304 ASP A O 1
ATOM 2256 N N . GLY A 1 305 ? 2.281 -1.273 -13.526 1.00 97.81 305 GLY A N 1
ATOM 2257 C CA . GLY A 1 305 ? 3.240 -2.305 -13.912 1.00 97.81 305 GLY A CA 1
ATOM 2258 C C . GLY A 1 305 ? 3.222 -2.616 -15.409 1.00 97.81 305 GLY A C 1
ATOM 2259 O O . GLY A 1 305 ? 4.289 -2.733 -16.011 1.00 97.81 305 GLY A O 1
ATOM 2260 N N . VAL A 1 306 ? 2.035 -2.716 -16.015 1.00 98.31 306 VAL A N 1
ATOM 2261 C CA . VAL A 1 306 ? 1.873 -2.946 -17.462 1.00 98.31 306 VAL A CA 1
ATOM 2262 C C . VAL A 1 306 ? 2.392 -1.753 -18.258 1.00 98.31 306 VAL A C 1
ATOM 2264 O O . VAL A 1 306 ? 3.195 -1.937 -19.171 1.00 98.31 306 VAL A O 1
ATOM 2267 N N . GLU A 1 307 ? 1.982 -0.539 -17.888 1.00 96.69 307 GLU A N 1
ATOM 2268 C CA . GLU A 1 307 ? 2.391 0.697 -18.567 1.00 96.69 307 GLU A CA 1
ATOM 2269 C C . GLU A 1 307 ? 3.913 0.886 -18.522 1.00 96.69 307 GLU A C 1
ATOM 2271 O O . GLU A 1 307 ? 4.555 1.110 -19.550 1.00 96.69 307 GLU A O 1
ATOM 2276 N N . ARG A 1 308 ? 4.516 0.705 -17.341 1.00 98.00 308 ARG A N 1
ATOM 2277 C CA . ARG A 1 308 ? 5.971 0.753 -17.177 1.00 98.00 308 ARG A CA 1
ATOM 2278 C C . ARG A 1 308 ? 6.668 -0.312 -18.012 1.00 98.00 308 ARG A C 1
ATOM 2280 O O . ARG A 1 308 ? 7.666 -0.006 -18.656 1.00 98.00 308 ARG A O 1
ATOM 2287 N N . ARG A 1 309 ? 6.152 -1.545 -18.040 1.00 98.19 309 ARG A N 1
ATOM 2288 C CA . ARG A 1 309 ? 6.773 -2.609 -18.834 1.00 98.19 309 ARG A CA 1
ATOM 2289 C C . ARG A 1 309 ? 6.718 -2.310 -20.331 1.00 98.19 309 ARG A C 1
ATOM 2291 O O . ARG A 1 309 ? 7.688 -2.581 -21.034 1.00 98.19 309 ARG A O 1
ATOM 2298 N N . ALA A 1 310 ? 5.618 -1.731 -20.805 1.00 97.56 310 ALA A N 1
ATOM 2299 C CA . ALA A 1 310 ? 5.495 -1.292 -22.188 1.00 97.56 310 ALA A CA 1
ATOM 2300 C C . ALA A 1 310 ? 6.530 -0.208 -22.529 1.00 97.56 310 ALA A C 1
ATOM 2302 O O . ALA A 1 310 ? 7.187 -0.310 -23.565 1.00 97.56 310 ALA A O 1
ATOM 2303 N N . ALA A 1 311 ? 6.726 0.774 -21.643 1.00 97.31 311 ALA A N 1
ATOM 2304 C CA . ALA A 1 311 ? 7.744 1.810 -21.810 1.00 97.31 311 ALA A CA 1
ATOM 2305 C C . ALA A 1 311 ? 9.172 1.234 -21.815 1.00 97.31 311 ALA A C 1
ATOM 2307 O O . ALA A 1 311 ? 9.947 1.535 -22.718 1.00 97.31 311 ALA A O 1
ATOM 2308 N N . GLU A 1 312 ? 9.501 0.344 -20.873 1.00 97.50 312 GLU A N 1
ATOM 2309 C CA . GLU A 1 312 ? 10.811 -0.324 -20.806 1.00 97.50 312 GLU A CA 1
ATOM 2310 C C . GLU A 1 312 ? 11.130 -1.119 -22.083 1.00 97.50 312 GLU A C 1
ATOM 2312 O O . GLU A 1 312 ? 12.263 -1.097 -22.561 1.00 97.50 312 GLU A O 1
ATOM 2317 N N . LEU A 1 313 ? 10.147 -1.838 -22.641 1.00 97.44 313 LEU A N 1
ATOM 2318 C CA . LEU A 1 313 ? 10.336 -2.603 -23.877 1.00 97.44 313 LEU A CA 1
ATOM 2319 C C . LEU A 1 313 ? 10.466 -1.705 -25.110 1.00 97.44 313 LEU A C 1
ATOM 2321 O O . LEU A 1 313 ? 11.244 -2.030 -26.008 1.00 97.44 313 LEU A O 1
ATOM 2325 N N . ALA A 1 314 ? 9.733 -0.591 -25.158 1.00 95.50 314 ALA A N 1
ATOM 2326 C CA . ALA A 1 314 ? 9.872 0.395 -26.225 1.00 95.50 314 ALA A CA 1
ATOM 2327 C C . ALA A 1 314 ? 11.273 1.026 -26.205 1.00 95.50 314 ALA A C 1
ATOM 2329 O O . ALA A 1 314 ? 11.970 0.995 -27.215 1.00 95.50 314 ALA A O 1
ATOM 2330 N N . GLU A 1 315 ? 11.727 1.478 -25.037 1.00 96.25 315 GLU A N 1
ATOM 2331 C CA . GLU A 1 315 ? 13.051 2.078 -24.860 1.00 96.25 315 GLU A CA 1
ATOM 2332 C C . GLU A 1 315 ? 14.182 1.082 -25.181 1.00 96.25 315 GLU A C 1
ATOM 2334 O O . GLU A 1 315 ? 15.169 1.423 -25.833 1.00 96.25 315 GLU A O 1
ATOM 2339 N N . ALA A 1 316 ? 14.042 -0.181 -24.764 1.00 94.44 316 ALA A N 1
ATOM 2340 C CA . ALA A 1 316 ? 15.011 -1.222 -25.095 1.00 94.44 316 ALA A CA 1
ATOM 2341 C C . ALA A 1 316 ? 15.069 -1.509 -26.605 1.00 94.44 316 ALA A C 1
ATOM 2343 O O . ALA A 1 316 ? 16.151 -1.757 -27.136 1.00 94.44 316 ALA A O 1
ATOM 2344 N N . ALA A 1 317 ? 13.926 -1.467 -27.298 1.00 93.19 317 ALA A N 1
ATOM 2345 C CA . ALA A 1 317 ? 13.869 -1.644 -28.746 1.00 93.19 317 ALA A CA 1
ATOM 2346 C C . ALA A 1 317 ? 14.525 -0.472 -29.494 1.00 93.19 317 ALA A C 1
ATOM 2348 O O . ALA A 1 317 ? 15.218 -0.705 -30.482 1.00 93.19 317 ALA A O 1
ATOM 2349 N N . GLU A 1 318 ? 14.363 0.759 -29.004 1.00 95.00 318 GLU A N 1
ATOM 2350 C CA . GLU A 1 318 ? 15.008 1.954 -29.564 1.00 95.00 318 GLU A CA 1
ATOM 2351 C C . GLU A 1 318 ? 16.534 1.934 -29.394 1.00 95.00 318 GLU A C 1
ATOM 2353 O O . GLU A 1 318 ? 17.250 2.349 -30.300 1.00 95.00 318 GLU A O 1
ATOM 2358 N N . ARG A 1 319 ? 17.049 1.406 -28.274 1.00 93.88 319 ARG A N 1
ATOM 2359 C CA . ARG A 1 319 ? 18.498 1.325 -27.997 1.00 93.88 319 ARG A CA 1
ATOM 2360 C C . ARG A 1 319 ? 19.216 0.154 -28.680 1.00 93.88 319 ARG A C 1
ATOM 2362 O O . ARG A 1 319 ? 20.446 0.113 -28.686 1.00 93.88 319 ARG A O 1
ATOM 2369 N N . LEU A 1 320 ? 18.479 -0.817 -29.221 1.00 93.25 320 LEU A N 1
ATOM 2370 C CA . LEU A 1 320 ? 19.052 -2.045 -29.780 1.00 93.25 320 LEU A CA 1
ATOM 2371 C C . LEU A 1 320 ? 19.947 -1.815 -31.018 1.00 93.25 320 LEU A C 1
ATOM 2373 O O . LEU A 1 320 ? 21.018 -2.423 -31.057 1.00 93.25 320 LEU A O 1
ATOM 2377 N N . PRO A 1 321 ? 19.575 -0.975 -32.008 1.00 93.69 321 PRO A N 1
ATOM 2378 C CA . PRO A 1 321 ? 20.408 -0.747 -33.190 1.00 93.69 321 PRO A CA 1
ATOM 2379 C C . PRO A 1 321 ? 21.783 -0.168 -32.843 1.00 93.69 321 PRO A C 1
ATOM 2381 O O . PRO A 1 321 ? 22.793 -0.704 -33.288 1.00 93.69 321 PRO A O 1
ATOM 2384 N N . ASP A 1 322 ? 21.834 0.852 -31.983 1.00 91.75 322 ASP A N 1
ATOM 2385 C CA . ASP A 1 322 ? 23.090 1.493 -31.576 1.00 91.75 322 ASP A CA 1
ATOM 2386 C C . ASP A 1 322 ? 24.005 0.523 -30.820 1.00 91.75 322 ASP A C 1
ATOM 2388 O O . ASP A 1 322 ? 25.211 0.473 -31.062 1.00 91.75 322 ASP A O 1
ATOM 2392 N N . ALA A 1 323 ? 23.431 -0.296 -29.932 1.00 91.12 323 ALA A N 1
ATOM 2393 C CA . ALA A 1 323 ? 24.179 -1.326 -29.218 1.00 91.12 323 ALA A CA 1
ATOM 2394 C C . ALA A 1 323 ? 24.747 -2.394 -30.169 1.00 91.12 323 ALA A C 1
ATOM 2396 O O . ALA A 1 323 ? 25.866 -2.864 -29.961 1.00 91.12 323 ALA A O 1
ATOM 2397 N N . LEU A 1 324 ? 24.001 -2.764 -31.218 1.00 93.88 324 LEU A N 1
ATOM 2398 C CA . LEU A 1 324 ? 24.463 -3.707 -32.235 1.00 93.88 324 LEU A CA 1
ATOM 2399 C C . LEU A 1 324 ? 25.610 -3.113 -33.059 1.00 93.88 324 LEU A C 1
ATOM 2401 O O . LEU A 1 324 ? 26.646 -3.755 -33.198 1.00 93.88 324 LEU A O 1
ATOM 2405 N N . THR A 1 325 ? 25.468 -1.874 -33.534 1.00 94.19 325 THR A N 1
ATOM 2406 C CA . THR A 1 325 ? 26.528 -1.176 -34.276 1.00 94.19 325 THR A CA 1
ATOM 2407 C C . THR A 1 325 ? 27.788 -0.986 -33.428 1.00 94.19 325 THR A C 1
ATOM 2409 O O . THR A 1 325 ? 28.899 -1.172 -33.927 1.00 94.19 325 THR A O 1
ATOM 2412 N N . GLY A 1 326 ? 27.639 -0.672 -32.136 1.00 91.62 326 GLY A N 1
ATOM 2413 C CA . GLY A 1 326 ? 28.758 -0.617 -31.194 1.00 91.62 326 GLY A CA 1
ATOM 2414 C C . GLY A 1 326 ? 29.480 -1.961 -31.078 1.00 91.62 326 GLY A C 1
ATOM 2415 O O . GLY A 1 326 ? 30.690 -2.024 -31.269 1.00 91.62 326 GLY A O 1
ATOM 2416 N N . ALA A 1 327 ? 28.738 -3.053 -30.876 1.00 92.19 327 ALA A N 1
ATOM 2417 C CA . ALA A 1 327 ? 29.318 -4.393 -30.784 1.00 92.19 327 ALA A CA 1
ATOM 2418 C C . ALA A 1 327 ? 30.000 -4.851 -32.090 1.00 92.19 327 ALA A C 1
ATOM 2420 O O . ALA A 1 327 ? 31.048 -5.493 -32.049 1.00 92.19 327 ALA A O 1
ATOM 2421 N N . GLU A 1 328 ? 29.434 -4.523 -33.255 1.00 94.31 328 GLU A N 1
ATOM 2422 C CA . GLU A 1 328 ? 30.044 -4.800 -34.566 1.00 94.31 328 GLU A CA 1
ATOM 2423 C C . GLU A 1 328 ? 31.352 -4.020 -34.770 1.00 94.31 328 GLU A C 1
ATOM 2425 O O . GLU A 1 328 ? 32.321 -4.554 -35.322 1.00 94.31 328 GLU A O 1
ATOM 2430 N N . THR A 1 329 ? 31.399 -2.778 -34.283 1.00 93.69 329 THR A N 1
ATOM 2431 C CA . THR A 1 329 ? 32.611 -1.948 -34.291 1.00 93.69 329 THR A CA 1
ATOM 2432 C C . THR A 1 329 ? 33.680 -2.553 -33.381 1.00 93.69 329 THR A C 1
ATOM 2434 O O . THR A 1 329 ? 34.789 -2.814 -33.845 1.00 93.69 329 THR A O 1
ATOM 2437 N N . ASP A 1 330 ? 33.328 -2.902 -32.141 1.00 92.88 330 ASP A N 1
ATOM 2438 C CA . ASP A 1 330 ? 34.244 -3.526 -31.176 1.00 92.88 330 ASP A CA 1
ATOM 2439 C C . ASP A 1 330 ? 34.830 -4.850 -31.701 1.00 92.88 330 ASP A C 1
ATOM 2441 O O . ASP A 1 330 ? 36.021 -5.132 -31.536 1.00 92.88 330 ASP A O 1
ATOM 2445 N N . LEU A 1 331 ? 34.013 -5.670 -32.375 1.00 94.31 331 LEU A N 1
ATOM 2446 C CA . LEU A 1 331 ? 34.469 -6.907 -33.019 1.00 94.31 331 LEU A CA 1
ATOM 2447 C C . LEU A 1 331 ? 35.463 -6.636 -34.155 1.00 94.31 331 LEU A C 1
ATOM 2449 O O . LEU A 1 331 ? 36.439 -7.377 -34.314 1.00 94.31 331 LEU A O 1
ATOM 2453 N N . THR A 1 332 ? 35.222 -5.587 -34.942 1.00 94.75 332 THR A N 1
ATOM 2454 C CA . THR A 1 332 ? 36.106 -5.186 -36.043 1.00 94.75 332 THR A CA 1
ATOM 2455 C C . THR A 1 332 ? 37.457 -4.712 -35.506 1.00 94.75 332 THR A C 1
ATOM 2457 O O . THR A 1 332 ? 38.499 -5.165 -35.990 1.00 94.75 332 THR A O 1
ATOM 2460 N N . ASP A 1 333 ? 37.451 -3.883 -34.462 1.00 92.00 333 ASP A N 1
ATOM 2461 C CA . ASP A 1 333 ? 38.659 -3.366 -33.815 1.00 92.00 333 ASP A CA 1
ATOM 2462 C C . ASP A 1 333 ? 39.475 -4.488 -33.159 1.00 92.00 333 ASP A C 1
ATOM 2464 O O . ASP A 1 333 ? 40.687 -4.591 -33.369 1.00 92.00 333 ASP A O 1
ATOM 2468 N N . ALA A 1 334 ? 38.821 -5.404 -32.438 1.00 93.00 334 ALA A N 1
ATOM 2469 C CA . ALA A 1 334 ? 39.483 -6.572 -31.859 1.00 93.00 334 ALA A CA 1
ATOM 2470 C C . ALA A 1 334 ? 40.124 -7.470 -32.934 1.00 93.00 334 ALA A C 1
ATOM 2472 O O . ALA A 1 334 ? 41.234 -7.973 -32.752 1.00 93.00 334 ALA A O 1
ATOM 2473 N N . GLY A 1 335 ? 39.457 -7.649 -34.080 1.00 90.38 335 GLY A N 1
ATOM 2474 C CA . GLY A 1 335 ? 39.997 -8.397 -35.215 1.00 90.38 335 GLY A CA 1
ATOM 2475 C C . GLY A 1 335 ? 41.198 -7.721 -35.885 1.00 90.38 335 GLY A C 1
ATOM 2476 O O . GLY A 1 335 ? 42.073 -8.416 -36.405 1.00 90.38 335 GLY A O 1
ATOM 2477 N N . ALA A 1 336 ? 41.267 -6.387 -35.868 1.00 90.31 336 ALA A N 1
ATOM 2478 C CA . ALA A 1 336 ? 42.416 -5.635 -36.365 1.00 90.31 336 ALA A CA 1
ATOM 2479 C C . ALA A 1 336 ? 43.644 -5.770 -35.450 1.00 90.31 336 ALA A C 1
ATOM 2481 O O . ALA A 1 336 ? 44.760 -5.830 -35.953 1.00 90.31 336 ALA A O 1
ATOM 2482 N N . LEU A 1 337 ? 43.446 -5.885 -34.131 1.00 89.44 337 LEU A N 1
ATOM 2483 C CA . LEU A 1 337 ? 44.524 -6.064 -33.146 1.00 89.44 337 LEU A CA 1
ATOM 2484 C C . LEU A 1 337 ? 45.186 -7.454 -33.176 1.00 89.44 337 LEU A C 1
ATOM 2486 O O . LEU A 1 337 ? 46.279 -7.619 -32.638 1.00 89.44 337 LEU A O 1
ATOM 2490 N N . LEU A 1 338 ? 44.529 -8.457 -33.764 1.00 86.31 338 LEU A N 1
ATOM 2491 C CA . LEU A 1 338 ? 45.038 -9.832 -33.869 1.00 86.31 338 LEU A CA 1
ATOM 2492 C C . LEU A 1 338 ? 45.830 -10.110 -35.162 1.00 86.31 338 LEU A C 1
ATOM 2494 O O . LEU A 1 338 ? 46.303 -11.234 -35.343 1.00 86.31 338 LEU A O 1
ATOM 2498 N N . LYS A 1 339 ? 45.952 -9.128 -36.063 1.00 63.75 339 LYS A N 1
ATOM 2499 C CA . LYS A 1 339 ? 46.727 -9.212 -37.313 1.00 63.75 339 LYS A CA 1
ATOM 2500 C C . LYS A 1 339 ? 48.056 -8.482 -37.186 1.00 63.75 339 LYS A C 1
ATOM 2502 O O . LYS A 1 339 ? 49.028 -8.990 -37.785 1.00 63.75 339 LYS A O 1
#

Radius of gyration: 31.65 Å; chains: 1; bounding box: 84×108×71 Å

Foldseek 3Di:
DDDDDDDDDDDDDDDDDDDDDDDDDDDDDDDPDDDDDDDDDDDDDDDDDDDDDPDDDVVVVVVVVVVVVVVVVVVVVVVVVVPPPPDDPDDDDDDDDPDDDDPFADPVLVVLLVVLLVVLVVLLVVLVVCLVVCCVPPPVLSVLSVVLSVQSVVLSVVLVVLVVCCVVVVDPTRHVSSVSSVSSNVSSVVSVVSNVVSVVLVVVLVCCLPPVVVLLVVLVVLLVVLVVLLVVLVVLLVVCVVPHDCVLCVVLNCLSVLLVVLSVLLVVLSVQLVVCSVVVNSSSSSVSSVSNNVSSVSSVVSSVVSVVSSVVVVVCVVCVVVVVVVVVVVVVVVVVVVD

Organism: Streptomyces halstedii (NCBI:txid1944)

Sequence (339 aa):
MTAPASRDRSCRPSTPGRFLLAGPVAWYGLALSTAYGARAGDPGPADGSVGGGTDSLAVPLAVVAVVLAVAAFTWARRRRRTTTRTTPAVTVWGGPHPGAAEPGMSPALDARSRADLVDTDDAVRTSEEELDFAVARHGQAAVPFTEAVAYARAELARAFRSRQRLDDAFPEDGAEGRRVLDEIIRRCADANARLDAVSGDFDRLRALEREAPEAVAGAEAAFRDLLDRMPAAEAALDGMRERYAPSAYAPVAGSIGQAQDRLVFATSSLNQARQAVDAGRHPEAAVHLRAAEGAVTQARVLVDGVERRAAELAEAAERLPDALTGAETDLTDAGALLK

pLDDT: mean 76.36, std 23.45, range [25.72, 98.31]